Protein AF-A0A3Q2D8Y9-F1 (afdb_monomer_lite)

InterPro domains:
  IPR005331 Sulfotransferase [PF03567] (86-169)
  IPR007734 Heparan sulphate 2-O-sulfotransferase [PTHR12129] (72-187)
  IPR027417 P-loop containing nucleoside triphosphate hydrolase [G3DSA:3.40.50.300] (64-295)
  IPR027417 P-loop containing nucleoside triphosphate hydrolase [SSF52540] (85-172)

Organism: Cyprinodon variegatus (NCBI:txid28743)

Structure (mmCIF, N/CA/C/O backbone):
data_AF-A0A3Q2D8Y9-F1
#
_entry.id   AF-A0A3Q2D8Y9-F1
#
loop_
_atom_site.group_PDB
_atom_site.id
_atom_site.type_symbol
_atom_site.label_atom_id
_atom_site.label_alt_id
_atom_site.label_comp_id
_atom_site.label_asym_id
_atom_site.label_entity_id
_atom_site.label_seq_id
_atom_site.pdbx_PDB_ins_code
_atom_site.Cartn_x
_atom_site.Cartn_y
_atom_site.Cartn_z
_atom_site.occupancy
_atom_site.B_iso_or_equiv
_atom_site.auth_seq_id
_atom_site.auth_comp_id
_atom_site.auth_asym_id
_atom_site.auth_atom_id
_atom_site.pdbx_PDB_model_num
ATOM 1 N N . MET A 1 1 ? -24.788 1.543 56.698 1.00 41.94 1 MET A N 1
ATOM 2 C CA . MET A 1 1 ? -24.283 0.637 55.645 1.00 41.94 1 MET A CA 1
ATOM 3 C C . MET A 1 1 ? -22.855 0.242 56.001 1.00 41.94 1 MET A C 1
ATOM 5 O O . MET A 1 1 ? -21.942 1.024 55.778 1.00 41.94 1 MET A O 1
ATOM 9 N N . GLY A 1 2 ? -22.679 -0.895 56.678 1.00 38.97 2 GLY A N 1
ATOM 10 C CA . GLY A 1 2 ? -21.366 -1.381 57.110 1.00 38.97 2 GLY A CA 1
ATOM 11 C C . GLY A 1 2 ? -20.729 -2.245 56.026 1.00 38.97 2 GLY A C 1
ATOM 12 O O . GLY A 1 2 ? -21.280 -3.281 55.669 1.00 38.97 2 GLY A O 1
ATOM 13 N N . LEU A 1 3 ? -19.585 -1.813 55.497 1.00 46.16 3 LEU A N 1
ATOM 14 C CA . LEU A 1 3 ? -18.731 -2.632 54.639 1.00 46.16 3 LEU A CA 1
ATOM 15 C C . LEU A 1 3 ? -18.135 -3.775 55.473 1.00 46.16 3 LEU A C 1
ATOM 17 O O . LEU A 1 3 ? -17.306 -3.536 56.351 1.00 46.16 3 LEU A O 1
ATOM 21 N N . LEU A 1 4 ? -18.530 -5.016 55.179 1.00 42.31 4 LEU A N 1
ATOM 22 C CA . LEU A 1 4 ? -17.833 -6.213 55.648 1.00 42.31 4 LEU A CA 1
ATOM 23 C C . LEU A 1 4 ? -16.410 -6.224 55.067 1.00 42.31 4 LEU A C 1
ATOM 25 O O . LEU A 1 4 ? -16.185 -6.636 53.930 1.00 42.31 4 LEU A O 1
ATOM 29 N N . ARG A 1 5 ? -15.423 -5.786 55.855 1.00 51.88 5 ARG A N 1
ATOM 30 C CA . ARG A 1 5 ? -14.016 -6.127 55.618 1.00 51.88 5 ARG A CA 1
ATOM 31 C C . ARG A 1 5 ? -13.816 -7.587 56.016 1.00 51.88 5 ARG A C 1
ATOM 33 O O . ARG A 1 5 ? -13.551 -7.886 57.174 1.00 51.88 5 ARG A O 1
ATOM 40 N N . SER A 1 6 ? -13.939 -8.487 55.045 1.00 53.12 6 SER A N 1
ATOM 41 C CA . SER A 1 6 ? -13.405 -9.844 55.155 1.00 53.12 6 SER A CA 1
ATOM 42 C C . SER A 1 6 ? -11.881 -9.747 55.247 1.00 53.12 6 SER A C 1
ATOM 44 O O . SER A 1 6 ? -11.197 -9.582 54.234 1.00 53.12 6 SER A O 1
ATOM 46 N N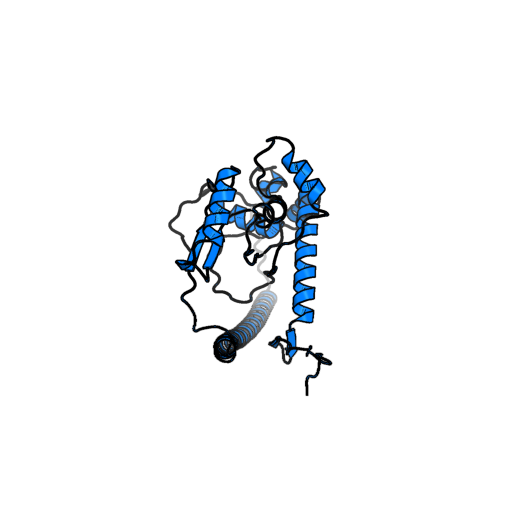 . THR A 1 7 ? -11.337 -9.800 56.460 1.00 62.62 7 THR A N 1
ATOM 47 C CA . THR A 1 7 ? -9.901 -9.961 56.680 1.00 62.62 7 THR A CA 1
ATOM 48 C C . THR A 1 7 ? -9.508 -11.352 56.192 1.00 62.62 7 THR A C 1
ATOM 50 O O . THR A 1 7 ? -9.927 -12.368 56.742 1.00 62.62 7 THR A O 1
ATOM 53 N N . MET A 1 8 ? -8.749 -11.409 55.094 1.00 66.06 8 MET A N 1
ATOM 54 C CA . MET A 1 8 ? -8.248 -12.683 54.585 1.00 66.06 8 MET A CA 1
ATOM 55 C C . MET A 1 8 ? -7.386 -13.364 55.662 1.00 66.06 8 MET A C 1
ATOM 57 O O . MET A 1 8 ? -6.543 -12.696 56.264 1.00 66.06 8 MET A O 1
ATOM 61 N N . PRO A 1 9 ? -7.562 -14.675 55.898 1.00 79.00 9 PRO A N 1
ATOM 62 C CA . PRO A 1 9 ? -6.743 -15.435 56.830 1.00 79.00 9 PRO A CA 1
ATOM 63 C C . PRO A 1 9 ? -5.239 -15.257 56.547 1.00 79.00 9 PRO A C 1
ATOM 65 O O . PRO A 1 9 ? -4.841 -15.307 55.378 1.00 79.00 9 PRO A O 1
ATOM 68 N N . PRO A 1 10 ? -4.380 -15.146 57.579 1.00 76.69 10 PRO A N 1
ATOM 69 C CA . PRO A 1 10 ? -2.943 -14.882 57.416 1.00 76.69 10 PRO A CA 1
ATOM 70 C C . PRO A 1 10 ? -2.233 -15.877 56.484 1.00 76.69 10 PRO A C 1
ATOM 72 O O . PRO A 1 10 ? -1.331 -15.518 55.731 1.00 76.69 10 PRO A O 1
ATOM 75 N N . LYS A 1 11 ? -2.685 -17.138 56.480 1.00 75.94 11 LYS A N 1
ATOM 76 C CA . LYS A 1 11 ? -2.152 -18.201 55.613 1.00 75.94 11 LYS A CA 1
ATOM 77 C C . LYS A 1 11 ? -2.426 -17.955 54.122 1.00 75.94 11 LYS A C 1
ATOM 79 O O . LYS A 1 11 ? -1.592 -18.297 53.291 1.00 75.94 11 LYS A O 1
ATOM 84 N N . ILE A 1 12 ? -3.564 -17.344 53.783 1.00 79.38 12 ILE A N 1
ATOM 85 C CA . ILE A 1 12 ? -3.952 -17.032 52.396 1.00 79.38 12 ILE A CA 1
ATOM 86 C C . ILE A 1 12 ? -3.196 -15.797 51.897 1.00 79.38 12 ILE A C 1
ATOM 88 O O . ILE A 1 12 ? -2.756 -15.767 50.751 1.00 79.38 12 ILE A O 1
ATOM 92 N N . GLN A 1 13 ? -2.968 -14.813 52.772 1.00 75.75 13 GLN A N 1
ATOM 93 C CA . GLN A 1 13 ? -2.135 -13.651 52.451 1.00 75.75 13 GLN A CA 1
ATOM 94 C C . GLN A 1 13 ? -0.689 -14.060 52.143 1.00 75.75 13 GLN A C 1
ATOM 96 O O . GLN A 1 13 ? -0.125 -13.601 51.153 1.00 75.75 13 GLN A O 1
ATOM 101 N N . LEU A 1 14 ? -0.113 -14.973 52.933 1.00 83.44 14 LEU A N 1
ATOM 102 C CA . LEU A 1 14 ? 1.241 -15.482 52.698 1.00 83.44 14 LEU A CA 1
ATOM 103 C C . LEU A 1 14 ? 1.352 -16.245 51.365 1.00 83.44 14 LEU A C 1
ATOM 105 O O . LEU A 1 14 ? 2.300 -16.036 50.611 1.00 83.44 14 LEU A O 1
ATOM 109 N N . LEU A 1 15 ? 0.356 -17.075 51.037 1.00 85.25 15 LEU A N 1
ATOM 110 C CA . LEU A 1 15 ? 0.272 -17.784 49.754 1.00 85.25 15 LEU A CA 1
ATOM 111 C C . LEU A 1 15 ? 0.175 -16.828 48.557 1.00 85.25 15 LEU A C 1
ATOM 113 O O . LEU A 1 15 ? 0.844 -17.046 47.550 1.00 85.25 15 LEU A O 1
ATOM 117 N N . ALA A 1 16 ? -0.612 -15.756 48.671 1.00 82.62 16 ALA A N 1
ATOM 118 C CA . ALA A 1 16 ? -0.744 -14.754 47.614 1.00 82.62 16 ALA A CA 1
ATOM 119 C C . ALA A 1 16 ? 0.570 -13.991 47.366 1.00 82.62 16 ALA A C 1
ATOM 121 O O . ALA A 1 16 ? 0.936 -13.761 46.214 1.00 82.62 16 ALA A O 1
ATOM 122 N N . VAL A 1 17 ? 1.309 -13.648 48.428 1.00 84.81 17 VAL A N 1
ATOM 123 C CA . VAL A 1 17 ? 2.619 -12.982 48.318 1.00 84.81 17 VAL A CA 1
ATOM 124 C C . VAL A 1 17 ? 3.657 -13.906 47.676 1.00 84.81 17 VAL A C 1
ATOM 126 O O . VAL A 1 17 ? 4.392 -13.473 46.790 1.00 84.81 17 VAL A O 1
ATOM 129 N N . LEU A 1 18 ? 3.683 -15.187 48.055 1.00 88.12 18 LEU A N 1
ATOM 130 C CA . LEU A 1 18 ? 4.578 -16.175 47.445 1.00 88.12 18 LEU A CA 1
ATOM 131 C C . LEU A 1 18 ? 4.251 -16.407 45.963 1.00 88.12 18 LEU A C 1
ATOM 133 O O . LEU A 1 18 ? 5.156 -16.411 45.131 1.00 88.12 18 LEU A O 1
ATOM 137 N N . ALA A 1 19 ? 2.968 -16.535 45.612 1.00 88.69 19 ALA A N 1
ATOM 138 C CA . ALA A 1 19 ? 2.536 -16.689 44.224 1.00 88.69 19 ALA A CA 1
ATOM 139 C C . ALA A 1 19 ? 2.897 -15.463 43.367 1.00 88.69 19 ALA A C 1
ATOM 141 O O . ALA A 1 19 ? 3.366 -15.614 42.239 1.00 88.69 19 ALA A O 1
ATOM 142 N N . PHE A 1 20 ? 2.738 -14.253 43.913 1.00 88.38 20 PHE A N 1
ATOM 143 C CA . PHE A 1 20 ? 3.143 -13.019 43.241 1.00 88.38 20 PHE A CA 1
ATOM 144 C C . PHE A 1 20 ? 4.666 -12.941 43.051 1.00 88.38 20 PHE A C 1
ATOM 146 O O . PHE A 1 20 ? 5.126 -12.582 41.969 1.00 88.38 20 PHE A O 1
ATOM 153 N N . GLY A 1 21 ? 5.451 -13.343 44.057 1.00 89.19 21 GLY A N 1
ATOM 154 C CA . GLY A 1 21 ? 6.913 -13.405 43.967 1.00 89.19 21 GLY A CA 1
ATOM 155 C C . GLY A 1 21 ? 7.409 -14.375 42.889 1.00 89.19 21 GLY A C 1
ATOM 156 O O . GLY A 1 21 ? 8.273 -14.017 42.091 1.00 89.19 21 GLY A O 1
ATOM 157 N N . VAL A 1 22 ? 6.813 -15.569 42.796 1.00 91.75 22 VAL A N 1
ATOM 158 C CA . VAL A 1 22 ? 7.132 -16.543 41.734 1.00 91.75 22 VAL A CA 1
ATOM 159 C C . VAL A 1 22 ? 6.734 -16.009 40.354 1.00 91.75 22 VAL A C 1
ATOM 161 O O . VAL A 1 22 ? 7.496 -16.153 39.400 1.00 91.75 22 VAL A O 1
ATOM 164 N N . ALA A 1 23 ? 5.576 -15.351 40.233 1.00 86.75 23 ALA A N 1
ATOM 165 C CA . ALA A 1 23 ? 5.145 -14.746 38.974 1.00 86.75 23 ALA A CA 1
ATOM 166 C C . ALA A 1 23 ? 6.094 -13.627 38.508 1.00 86.75 23 ALA A C 1
ATOM 168 O O . ALA A 1 23 ? 6.430 -13.578 37.326 1.00 86.75 23 ALA A O 1
ATOM 169 N N . MET A 1 24 ? 6.568 -12.772 39.422 1.00 85.44 24 MET A N 1
ATOM 170 C CA . MET A 1 24 ? 7.558 -11.732 39.110 1.00 85.44 24 MET A CA 1
ATOM 171 C C . MET A 1 24 ? 8.882 -12.335 38.629 1.00 85.44 24 MET A C 1
ATOM 173 O O . MET A 1 24 ? 9.373 -11.937 37.579 1.00 85.44 24 MET A O 1
ATOM 177 N N . LEU A 1 25 ? 9.391 -13.370 39.305 1.00 82.75 25 LEU A N 1
ATOM 178 C CA . LEU A 1 25 ? 10.602 -14.098 38.895 1.00 82.75 25 LEU A CA 1
ATOM 179 C C . LEU A 1 25 ? 10.480 -14.723 37.498 1.00 82.75 25 LEU A C 1
ATOM 181 O O . LEU A 1 25 ? 11.413 -14.679 36.694 1.00 82.75 25 LEU A O 1
ATOM 185 N N . LEU A 1 26 ? 9.317 -15.298 37.182 1.00 82.75 26 LEU A N 1
ATOM 186 C CA . LEU A 1 26 ? 9.056 -15.837 35.849 1.00 82.75 26 LEU A CA 1
ATOM 187 C C . LEU A 1 26 ? 8.999 -14.726 34.796 1.00 82.75 26 LEU A C 1
ATOM 189 O O . LEU A 1 26 ? 9.531 -14.909 33.704 1.00 82.75 26 LEU A O 1
ATOM 193 N N . ILE A 1 27 ? 8.398 -13.578 35.113 1.00 79.50 27 ILE A N 1
ATOM 194 C CA . ILE A 1 27 ? 8.332 -12.427 34.205 1.00 79.50 27 ILE A CA 1
ATOM 195 C C . ILE A 1 27 ? 9.729 -11.846 33.959 1.00 79.50 27 ILE A C 1
ATOM 197 O O . ILE A 1 27 ? 10.078 -11.605 32.806 1.00 79.50 27 ILE A O 1
ATOM 201 N N . GLU A 1 28 ? 10.550 -11.680 34.994 1.00 78.44 28 GLU A N 1
ATOM 202 C CA . GLU A 1 28 ? 11.930 -11.192 34.872 1.00 78.44 28 GLU A CA 1
ATOM 203 C C . GLU A 1 28 ? 12.785 -12.120 34.000 1.00 78.44 28 GLU A C 1
ATOM 205 O O . GLU A 1 28 ? 13.449 -11.658 33.072 1.00 78.44 28 GLU A O 1
ATOM 210 N N . ASN A 1 29 ? 12.684 -13.437 34.203 1.00 79.06 29 ASN A N 1
ATOM 211 C CA . ASN A 1 29 ? 13.368 -14.427 33.368 1.00 79.06 29 ASN A CA 1
ATOM 212 C C . ASN A 1 29 ? 12.895 -14.377 31.898 1.00 79.06 29 ASN A C 1
ATOM 214 O O . ASN A 1 29 ? 13.694 -14.510 30.968 1.00 79.06 29 ASN A O 1
ATOM 218 N N . GLN A 1 30 ? 11.598 -14.149 31.659 1.00 69.75 30 GLN A N 1
ATOM 219 C CA . GLN A 1 30 ? 11.070 -13.966 30.302 1.00 69.75 30 GLN A CA 1
ATOM 220 C C . GLN A 1 30 ? 11.574 -12.664 29.659 1.00 69.75 30 GLN A C 1
ATOM 222 O O . GLN A 1 30 ? 11.913 -12.673 28.476 1.00 69.75 30 GLN A O 1
ATOM 227 N N . ILE A 1 31 ? 11.671 -11.564 30.415 1.00 76.12 31 ILE A N 1
ATOM 228 C CA . ILE A 1 31 ? 12.218 -10.282 29.936 1.00 76.12 31 ILE A CA 1
ATOM 229 C C . ILE A 1 31 ? 13.692 -10.442 29.559 1.00 76.12 31 ILE A C 1
ATOM 231 O O . ILE A 1 31 ? 14.084 -10.052 28.460 1.00 76.12 31 ILE A O 1
ATOM 235 N N . GLN A 1 32 ? 14.483 -11.092 30.412 1.00 73.75 32 GLN A N 1
ATOM 236 C CA . GLN A 1 32 ? 15.910 -11.300 30.182 1.00 73.75 32 GLN A CA 1
ATOM 237 C C . GLN A 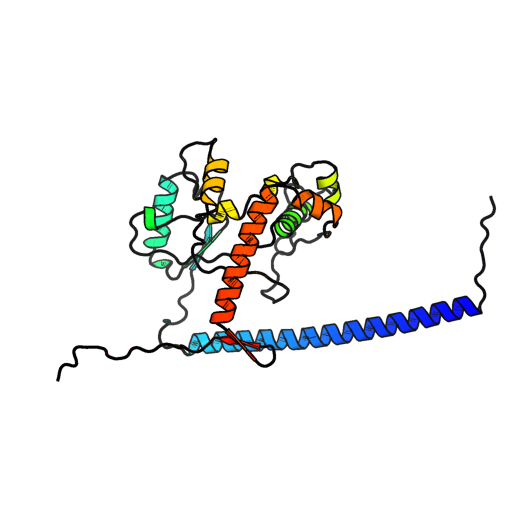1 32 ? 16.174 -12.124 28.911 1.00 73.75 32 GLN A C 1
ATOM 239 O O . GLN A 1 32 ? 16.970 -11.717 28.064 1.00 73.75 32 GLN A O 1
ATOM 244 N N . ARG A 1 33 ? 15.427 -13.219 28.695 1.00 74.69 33 ARG A N 1
ATOM 245 C CA . ARG A 1 33 ? 15.500 -13.996 27.439 1.00 74.69 33 ARG A CA 1
ATOM 246 C C . ARG A 1 33 ? 15.127 -13.171 26.207 1.00 74.69 33 ARG A C 1
ATOM 248 O O . ARG A 1 33 ? 15.672 -13.383 25.118 1.00 74.69 33 ARG A O 1
ATOM 255 N N . LEU A 1 34 ? 14.180 -12.250 26.358 1.00 60.97 34 LEU A N 1
ATOM 256 C CA . LEU A 1 34 ? 13.710 -11.398 25.272 1.00 60.97 34 LEU A CA 1
ATOM 257 C C . LEU A 1 34 ? 14.748 -10.321 24.917 1.00 60.97 34 LEU A C 1
ATOM 259 O O . LEU A 1 34 ? 14.942 -10.043 23.733 1.00 60.97 34 LEU A O 1
ATOM 263 N N . ASP A 1 35 ? 15.464 -9.778 25.901 1.00 65.88 35 ASP A N 1
ATOM 264 C CA . ASP A 1 35 ? 16.551 -8.819 25.681 1.00 65.88 35 ASP A CA 1
ATOM 265 C C . ASP A 1 35 ? 17.821 -9.478 25.118 1.00 65.88 35 ASP A C 1
ATOM 267 O O . ASP A 1 35 ? 18.428 -8.933 24.194 1.00 65.88 35 ASP A O 1
ATOM 271 N N . GLU A 1 36 ? 18.163 -10.698 25.540 1.00 74.94 36 GLU A N 1
ATOM 272 C CA . GLU A 1 36 ? 19.232 -11.489 24.904 1.00 74.94 36 GLU A CA 1
ATOM 273 C C . GLU A 1 36 ? 18.923 -11.796 23.432 1.00 74.94 36 GLU A C 1
ATOM 275 O O . GLU A 1 36 ? 19.788 -11.685 22.558 1.00 74.94 36 GLU A O 1
ATOM 280 N N . SER A 1 37 ? 17.666 -12.136 23.135 1.00 65.50 37 SER A N 1
ATOM 281 C CA . SER A 1 37 ? 17.213 -12.367 21.760 1.00 65.50 37 SER A CA 1
ATOM 282 C C . SER A 1 37 ? 17.287 -11.085 20.920 1.00 65.50 37 SER A C 1
ATOM 284 O O . SER A 1 37 ? 17.685 -11.130 19.756 1.00 65.50 37 SER A O 1
ATOM 286 N N . ARG A 1 38 ? 16.974 -9.920 21.507 1.00 58.88 38 ARG A N 1
ATOM 287 C CA . ARG A 1 38 ? 17.131 -8.608 20.851 1.00 58.88 38 ARG A CA 1
ATOM 288 C C . ARG A 1 38 ? 18.590 -8.258 20.581 1.00 58.88 38 ARG A C 1
ATOM 290 O O . ARG A 1 38 ? 18.879 -7.745 19.504 1.00 58.88 38 ARG A O 1
ATOM 297 N N . ALA A 1 39 ? 19.495 -8.539 21.516 1.00 61.88 39 ALA A N 1
ATOM 298 C CA . ALA A 1 39 ? 20.923 -8.284 21.341 1.00 61.88 39 ALA A CA 1
ATOM 299 C C . ALA A 1 39 ? 21.512 -9.130 20.198 1.00 61.88 39 ALA A C 1
ATOM 301 O O . ALA A 1 39 ? 22.226 -8.600 19.345 1.00 61.88 39 ALA A O 1
ATOM 302 N N . LYS A 1 40 ? 21.140 -10.418 20.121 1.00 69.50 40 LYS A N 1
ATOM 303 C CA . LYS A 1 40 ? 21.529 -11.309 19.013 1.00 69.50 40 LYS A CA 1
ATOM 304 C C . LYS A 1 40 ? 21.013 -10.802 17.665 1.00 69.50 40 LYS A C 1
ATOM 306 O O . LYS A 1 40 ? 21.786 -10.698 16.720 1.00 69.50 40 LYS A O 1
ATOM 311 N N . LEU A 1 41 ? 19.742 -10.400 17.593 1.00 52.59 41 LEU A N 1
ATOM 312 C CA . LEU A 1 41 ? 19.154 -9.822 16.378 1.00 52.59 41 LEU A CA 1
ATOM 313 C C . LEU A 1 41 ? 19.799 -8.485 15.975 1.00 52.59 41 LEU A C 1
ATOM 315 O O . LEU A 1 41 ? 19.965 -8.218 14.787 1.00 52.59 41 LEU A O 1
ATOM 319 N N . GLY A 1 42 ? 20.180 -7.650 16.945 1.00 52.94 42 GLY A N 1
ATOM 320 C CA . GLY A 1 42 ? 20.898 -6.399 16.692 1.00 52.94 42 GLY A CA 1
ATOM 321 C C . GLY A 1 42 ? 22.270 -6.632 16.061 1.00 52.94 42 GLY A C 1
ATOM 322 O O . GLY A 1 42 ? 22.640 -5.921 15.128 1.00 52.94 42 GLY A O 1
ATOM 323 N N . LYS A 1 43 ? 22.984 -7.668 16.516 1.00 62.47 43 LYS A N 1
ATOM 324 C CA . LYS A 1 43 ? 24.270 -8.075 15.944 1.00 62.47 43 LYS A CA 1
ATOM 325 C C . LYS A 1 43 ? 24.117 -8.599 14.513 1.00 62.47 43 LYS A C 1
ATOM 327 O O . LYS A 1 43 ? 24.770 -8.073 13.623 1.00 62.47 43 LYS A O 1
ATOM 332 N N . ILE A 1 44 ? 23.150 -9.490 14.272 1.00 56.69 44 ILE A N 1
ATOM 333 C CA . ILE A 1 44 ? 22.817 -9.994 12.923 1.00 56.69 44 ILE A CA 1
ATOM 334 C C . ILE A 1 44 ? 22.490 -8.838 11.965 1.00 56.69 44 ILE A C 1
ATOM 336 O O . ILE A 1 44 ? 22.944 -8.813 10.828 1.00 56.69 44 ILE A O 1
ATOM 340 N N . SER A 1 45 ? 21.742 -7.825 12.416 1.00 43.78 45 SER A N 1
ATOM 341 C CA . SER A 1 45 ? 21.432 -6.654 11.584 1.00 43.78 45 SER A CA 1
ATOM 342 C C . SER A 1 45 ? 22.658 -5.797 11.247 1.00 43.78 45 SER A C 1
ATOM 344 O O . SER A 1 45 ? 22.661 -5.156 10.194 1.00 43.78 45 SER A O 1
ATOM 346 N N . SER A 1 46 ? 23.648 -5.728 12.139 1.00 47.28 46 SER A N 1
ATOM 347 C CA . SER A 1 46 ? 24.912 -5.027 11.892 1.00 47.28 46 SER A CA 1
ATOM 348 C C . SER A 1 46 ? 25.754 -5.798 10.881 1.00 47.28 46 SER A C 1
ATOM 350 O O . SER A 1 46 ? 26.176 -5.224 9.880 1.00 47.28 46 SER A O 1
ATOM 352 N N . ASP A 1 47 ? 25.888 -7.107 11.083 1.00 56.12 47 ASP A N 1
ATOM 353 C CA . ASP A 1 47 ? 26.673 -7.995 10.223 1.00 56.12 47 ASP A CA 1
ATOM 354 C C . ASP A 1 47 ? 26.060 -8.075 8.812 1.00 56.12 47 ASP A C 1
ATOM 356 O O . ASP A 1 47 ? 26.766 -8.022 7.804 1.00 56.12 47 ASP A O 1
ATOM 360 N N . MET A 1 48 ? 24.726 -8.089 8.703 1.00 49.88 48 MET A N 1
ATOM 361 C CA . MET A 1 48 ? 24.023 -8.061 7.417 1.00 49.88 48 MET A CA 1
ATOM 362 C C . MET A 1 48 ? 24.191 -6.715 6.696 1.00 49.88 48 MET A C 1
ATOM 364 O O . MET A 1 48 ? 24.284 -6.681 5.470 1.00 49.88 48 MET A O 1
ATOM 368 N N . ARG A 1 49 ? 24.265 -5.595 7.430 1.00 52.22 49 ARG A N 1
ATOM 369 C CA . ARG A 1 49 ? 24.567 -4.277 6.849 1.00 52.22 49 ARG A CA 1
ATOM 370 C C . ARG A 1 49 ? 25.991 -4.230 6.302 1.00 52.22 49 ARG A C 1
ATOM 372 O O . ARG A 1 49 ? 26.184 -3.750 5.190 1.00 52.22 49 ARG A O 1
ATOM 379 N N . GLU A 1 50 ? 26.950 -4.751 7.055 1.00 51.78 50 GLU A N 1
ATOM 380 C CA . GLU A 1 50 ? 28.356 -4.819 6.652 1.00 51.78 50 GLU A CA 1
ATOM 381 C C . GLU A 1 50 ? 28.542 -5.749 5.442 1.00 51.78 50 GLU A C 1
ATOM 383 O O . GLU A 1 50 ? 29.226 -5.396 4.484 1.00 51.78 50 GLU A O 1
ATOM 388 N N . THR A 1 51 ? 27.812 -6.868 5.406 1.00 49.03 51 THR A N 1
ATOM 389 C CA . THR A 1 51 ? 27.776 -7.798 4.264 1.00 49.03 51 THR A CA 1
ATOM 390 C C . THR A 1 51 ? 27.142 -7.168 3.021 1.00 49.03 51 THR A C 1
ATOM 392 O O . THR A 1 51 ? 27.614 -7.381 1.908 1.00 49.03 51 THR A O 1
ATOM 395 N N . ILE A 1 52 ? 26.086 -6.359 3.169 1.00 48.47 52 ILE A N 1
ATOM 396 C CA . ILE A 1 52 ? 25.499 -5.615 2.043 1.00 48.47 52 ILE A CA 1
ATOM 397 C C . ILE A 1 52 ? 26.478 -4.545 1.543 1.00 48.47 52 ILE A C 1
ATOM 399 O O . ILE A 1 52 ? 26.657 -4.405 0.335 1.00 48.47 52 ILE A O 1
ATOM 403 N N . GLU A 1 53 ? 27.144 -3.814 2.441 1.00 49.97 53 GLU A N 1
ATOM 404 C CA . GLU A 1 53 ? 28.170 -2.830 2.071 1.00 49.97 53 GLU A CA 1
ATOM 405 C C . GLU A 1 53 ? 29.382 -3.501 1.377 1.00 49.97 53 GLU A C 1
ATOM 407 O O . GLU A 1 53 ? 29.917 -2.950 0.407 1.00 49.97 53 GLU A O 1
ATOM 412 N N . SER A 1 54 ? 29.754 -4.730 1.764 1.00 44.78 54 SER A N 1
ATOM 413 C CA . SER A 1 54 ? 30.814 -5.514 1.103 1.00 44.78 54 SER A CA 1
ATOM 414 C C . SER A 1 54 ? 30.372 -6.149 -0.230 1.00 44.78 54 SER A C 1
ATOM 416 O O . SER A 1 54 ? 31.161 -6.265 -1.170 1.00 44.78 54 SER A O 1
ATOM 418 N N . ALA A 1 55 ? 29.104 -6.547 -0.359 1.00 44.09 55 ALA A N 1
ATOM 419 C CA . ALA A 1 55 ? 28.547 -7.086 -1.601 1.00 44.09 55 ALA A CA 1
ATOM 420 C C . ALA A 1 55 ? 28.379 -5.990 -2.668 1.00 44.09 55 ALA A C 1
ATOM 422 O O . ALA A 1 55 ? 28.660 -6.211 -3.842 1.00 44.09 55 ALA A O 1
ATOM 423 N N . VAL A 1 56 ? 28.011 -4.772 -2.256 1.00 47.28 56 VAL A N 1
ATOM 424 C CA . VAL A 1 56 ? 27.929 -3.597 -3.144 1.00 47.28 56 VAL A CA 1
ATOM 425 C C . VAL A 1 56 ? 29.306 -3.170 -3.672 1.00 47.28 56 VAL A C 1
ATOM 427 O O . VAL A 1 56 ? 29.390 -2.556 -4.733 1.00 47.28 56 VAL A O 1
ATOM 430 N N . THR A 1 57 ? 30.392 -3.497 -2.969 1.00 43.78 57 THR A N 1
ATOM 431 C CA . THR A 1 57 ? 31.760 -3.124 -3.367 1.00 43.78 57 THR A CA 1
ATOM 432 C C . THR A 1 57 ? 32.487 -4.180 -4.205 1.00 43.78 57 THR A C 1
ATOM 434 O O . THR A 1 57 ? 33.527 -3.860 -4.778 1.00 43.78 57 THR A O 1
ATOM 437 N N . SER A 1 58 ? 31.956 -5.404 -4.330 1.00 41.47 58 SER A N 1
ATOM 438 C CA . SER A 1 58 ? 32.647 -6.531 -4.983 1.00 41.47 58 SER A CA 1
ATOM 439 C C . SER A 1 58 ? 32.136 -6.914 -6.382 1.00 41.47 58 SER A C 1
ATOM 441 O O . SER A 1 58 ? 32.804 -7.696 -7.058 1.00 41.47 58 SER A O 1
ATOM 443 N N . GLU A 1 59 ? 31.037 -6.335 -6.886 1.00 37.28 59 GLU A N 1
ATOM 444 C CA . GLU A 1 59 ? 30.638 -6.499 -8.295 1.00 37.28 59 GLU A CA 1
ATOM 445 C C . GLU A 1 59 ? 31.267 -5.427 -9.207 1.00 37.28 59 GLU A C 1
ATOM 447 O O . GLU A 1 59 ? 30.962 -4.236 -9.072 1.00 37.28 59 GLU A O 1
ATOM 452 N N . PRO A 1 60 ? 32.069 -5.803 -10.224 1.00 40.88 60 PRO A N 1
ATOM 453 C CA . PRO A 1 60 ? 32.607 -4.869 -11.200 1.00 40.88 60 PRO A CA 1
ATOM 454 C C . PRO A 1 60 ? 31.560 -4.584 -12.290 1.00 40.88 60 PRO A C 1
ATOM 456 O O . PRO A 1 60 ? 31.800 -4.819 -13.469 1.00 40.88 60 PRO A O 1
ATOM 459 N N . MET A 1 61 ? 30.370 -4.103 -11.918 1.00 36.94 61 MET A N 1
ATOM 460 C CA . MET A 1 61 ? 29.429 -3.494 -12.873 1.00 36.94 61 MET A CA 1
ATOM 461 C C . MET A 1 61 ? 28.425 -2.520 -12.235 1.00 36.94 61 MET A C 1
ATOM 463 O O . MET A 1 61 ? 27.357 -2.275 -12.788 1.00 36.94 61 MET A O 1
ATOM 467 N N . PHE A 1 62 ? 28.766 -1.897 -11.106 1.00 38.62 62 PHE A N 1
ATOM 468 C CA . PHE A 1 62 ? 28.101 -0.669 -10.673 1.00 38.62 62 PHE A CA 1
ATOM 469 C C . PHE A 1 62 ? 29.155 0.433 -10.561 1.00 38.62 62 PHE A C 1
ATOM 471 O O . PHE A 1 62 ? 30.026 0.355 -9.695 1.00 38.62 62 PHE A O 1
ATOM 478 N N . PRO A 1 63 ? 29.146 1.447 -11.449 1.00 35.41 63 PRO A N 1
ATOM 479 C CA . PRO A 1 63 ? 30.092 2.542 -11.331 1.00 35.41 63 PRO A CA 1
ATOM 480 C C . PRO A 1 63 ? 29.882 3.200 -9.966 1.00 35.41 63 PRO A C 1
ATOM 482 O O . PRO A 1 63 ? 28.753 3.564 -9.633 1.00 35.41 63 PRO A O 1
ATOM 485 N N . SER A 1 64 ? 30.976 3.278 -9.197 1.00 37.34 64 SER A N 1
ATOM 486 C CA . SER A 1 64 ? 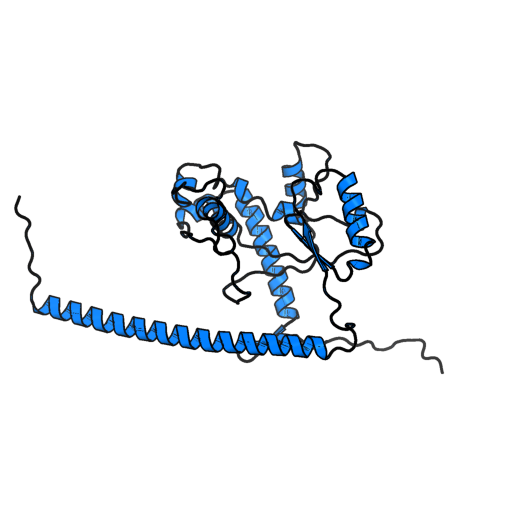31.199 4.088 -7.991 1.00 37.34 64 SER A CA 1
ATOM 487 C C . SER A 1 64 ? 29.969 4.885 -7.566 1.00 37.34 64 SER A C 1
ATOM 489 O O . SER A 1 64 ? 29.600 5.821 -8.278 1.00 37.34 64 SER A O 1
ATOM 491 N N . ALA A 1 65 ? 29.353 4.479 -6.443 1.00 44.09 65 ALA A N 1
ATOM 492 C CA . ALA A 1 65 ? 28.170 5.056 -5.798 1.00 44.09 65 ALA A CA 1
ATOM 493 C C . ALA A 1 65 ? 27.897 6.504 -6.231 1.00 44.09 65 ALA A C 1
ATOM 495 O O . ALA A 1 65 ? 28.279 7.480 -5.580 1.00 44.09 65 ALA A O 1
ATOM 496 N N . THR A 1 66 ? 27.240 6.644 -7.381 1.00 49.38 66 THR A N 1
ATOM 497 C CA . THR A 1 66 ? 26.937 7.945 -7.950 1.00 49.38 66 THR A CA 1
ATOM 498 C C . THR A 1 66 ? 25.839 8.485 -7.060 1.00 49.38 66 THR A C 1
ATOM 500 O O . THR A 1 66 ? 24.815 7.822 -6.909 1.00 49.38 66 THR A O 1
ATOM 503 N N . ARG A 1 67 ? 26.073 9.624 -6.397 1.00 57.44 67 ARG A N 1
ATOM 504 C CA . ARG A 1 67 ? 25.158 10.221 -5.414 1.00 57.44 67 ARG A CA 1
ATOM 505 C C . ARG A 1 67 ? 23.705 10.130 -5.909 1.00 57.44 67 ARG A C 1
ATOM 507 O O . ARG A 1 67 ? 23.297 10.906 -6.771 1.00 57.44 67 ARG A O 1
ATOM 514 N N . LEU A 1 68 ? 22.943 9.179 -5.362 1.00 59.78 68 LEU A N 1
ATOM 515 C CA . LEU A 1 68 ? 21.550 8.937 -5.730 1.00 59.78 68 LEU A CA 1
ATOM 516 C C . LEU A 1 68 ? 20.763 10.223 -5.487 1.00 59.78 68 LEU A C 1
ATOM 518 O O . LEU A 1 68 ? 20.716 10.728 -4.361 1.00 59.78 68 LEU A O 1
ATOM 522 N N . THR A 1 69 ? 20.143 10.779 -6.526 1.00 75.69 69 THR A N 1
ATOM 523 C CA . THR A 1 69 ? 19.337 11.985 -6.329 1.00 75.69 69 THR A CA 1
ATOM 524 C C . THR A 1 69 ? 17.937 11.593 -5.861 1.00 75.69 69 THR A C 1
ATOM 526 O O . THR A 1 69 ? 17.227 10.863 -6.548 1.00 75.69 69 THR A O 1
ATOM 529 N N . SER A 1 70 ? 17.537 12.049 -4.671 1.00 78.62 70 SER A N 1
ATOM 530 C CA . SER A 1 70 ? 16.198 11.795 -4.123 1.00 78.62 70 SER A CA 1
ATOM 531 C C . SER A 1 70 ? 15.270 12.980 -4.381 1.00 78.62 70 SER A C 1
ATOM 533 O O . SER A 1 70 ? 15.651 14.135 -4.160 1.00 78.62 70 SER A O 1
ATOM 535 N N . LYS A 1 71 ? 14.049 12.714 -4.859 1.00 78.50 71 LYS A N 1
ATOM 536 C CA . LYS A 1 71 ? 13.022 13.742 -5.068 1.00 78.50 71 LYS A CA 1
ATOM 537 C C . LYS A 1 71 ? 11.657 13.278 -4.561 1.00 78.50 71 LYS A C 1
ATOM 539 O O . LYS A 1 71 ? 11.097 12.308 -5.070 1.00 78.50 71 LYS A O 1
ATOM 544 N N . TYR A 1 72 ? 11.096 14.042 -3.622 1.00 75.31 72 TYR A N 1
ATOM 545 C CA . TYR A 1 72 ? 9.733 13.842 -3.135 1.00 75.31 72 TYR A CA 1
ATOM 546 C C . TYR A 1 72 ? 8.688 14.399 -4.114 1.00 75.31 72 TYR A C 1
ATOM 548 O O . TYR A 1 72 ? 8.842 15.502 -4.646 1.00 75.31 72 TYR A O 1
ATOM 556 N N . LEU A 1 73 ? 7.604 13.654 -4.320 1.00 72.62 73 LEU A N 1
ATOM 557 C CA . LEU A 1 73 ? 6.470 14.006 -5.170 1.00 72.62 73 LEU A CA 1
ATOM 558 C C . LEU A 1 73 ? 5.214 14.193 -4.304 1.00 72.62 73 LEU A C 1
ATOM 560 O O . LEU A 1 73 ? 4.792 13.275 -3.601 1.00 72.62 73 LEU A O 1
ATOM 564 N N . ASN A 1 74 ? 4.601 15.380 -4.350 1.00 59.56 74 ASN A N 1
ATOM 565 C CA . ASN A 1 74 ? 3.344 15.649 -3.645 1.00 59.56 74 ASN A CA 1
ATOM 566 C C . ASN A 1 74 ? 2.133 15.516 -4.589 1.00 59.56 74 ASN A C 1
ATOM 568 O O . ASN A 1 74 ? 2.160 16.010 -5.715 1.00 59.56 74 ASN A O 1
ATOM 572 N N . SER A 1 75 ? 1.078 14.859 -4.103 1.00 55.03 75 SER A N 1
ATOM 573 C CA . SER A 1 75 ? -0.102 14.429 -4.863 1.00 55.03 75 SER A CA 1
ATOM 574 C C . SER A 1 75 ? -0.988 15.578 -5.342 1.00 55.03 75 SER A C 1
ATOM 576 O O . SER A 1 75 ? -1.526 15.518 -6.441 1.00 55.03 75 SER A O 1
ATOM 578 N N . SER A 1 76 ? -1.115 16.653 -4.556 1.00 50.09 76 SER A N 1
ATOM 579 C CA . SER A 1 76 ? -2.227 17.610 -4.690 1.00 50.09 76 SER A CA 1
ATOM 580 C C . SER A 1 76 ? -2.297 18.388 -6.013 1.00 50.09 76 SER A C 1
ATOM 582 O O . SER A 1 76 ? -3.274 19.091 -6.234 1.00 50.09 76 SER A O 1
ATOM 584 N N . PHE A 1 77 ? -1.289 18.296 -6.884 1.00 43.22 77 PHE A N 1
ATOM 585 C CA . PHE A 1 77 ? -1.240 19.065 -8.134 1.00 43.22 77 PHE A CA 1
ATOM 586 C C . PHE A 1 77 ? -0.636 18.315 -9.335 1.00 43.22 77 PHE A C 1
ATOM 588 O O . PHE A 1 77 ? -0.826 18.717 -10.480 1.00 43.22 77 PHE A O 1
ATOM 595 N N . LEU A 1 78 ? 0.121 17.232 -9.123 1.00 51.41 78 LEU A N 1
ATOM 596 C CA . LEU A 1 78 ? 1.037 16.740 -10.160 1.00 51.41 78 LEU A CA 1
ATOM 597 C C . LEU A 1 78 ? 0.434 15.754 -11.167 1.00 51.41 78 LEU A C 1
ATOM 599 O O . LEU A 1 78 ? 1.068 15.528 -12.193 1.00 51.41 78 LEU A O 1
ATOM 603 N N . LEU A 1 79 ? -0.744 15.166 -10.925 1.00 58.75 79 LEU A N 1
ATOM 604 C CA . LEU A 1 79 ? -1.223 14.038 -11.741 1.00 58.75 79 LEU A CA 1
ATOM 605 C C . LEU A 1 79 ? -2.734 14.003 -12.003 1.00 58.75 79 LEU A C 1
ATOM 607 O O . LEU A 1 79 ? -3.254 12.965 -12.390 1.00 58.75 79 LEU A O 1
ATOM 611 N N . THR A 1 80 ? -3.445 15.114 -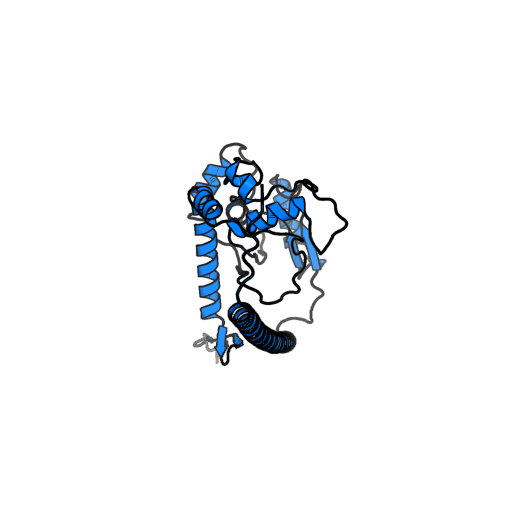11.842 1.00 59.47 80 THR A N 1
ATOM 612 C CA . THR A 1 80 ? -4.879 15.179 -12.173 1.00 59.47 80 THR A CA 1
ATOM 613 C C . THR A 1 80 ? -5.146 15.443 -13.653 1.00 59.47 80 THR A C 1
ATOM 615 O O . THR A 1 80 ? -6.219 15.110 -14.132 1.00 59.47 80 THR A O 1
ATOM 618 N N . HIS A 1 81 ? -4.187 16.012 -14.394 1.00 67.38 81 HIS A N 1
ATOM 619 C CA . HIS A 1 81 ? -4.361 16.384 -15.802 1.00 67.38 81 HIS A CA 1
ATOM 620 C C . HIS A 1 81 ? -3.335 15.689 -16.709 1.00 67.38 81 HIS A C 1
ATOM 622 O O . HIS A 1 81 ? -2.150 15.593 -16.368 1.00 67.38 81 HIS A O 1
ATOM 628 N N . LYS A 1 82 ? -3.763 15.269 -17.908 1.00 72.19 82 LYS A N 1
ATOM 629 C CA . LYS A 1 82 ? -2.922 14.572 -18.903 1.00 72.19 82 LYS A CA 1
ATOM 630 C C . LYS A 1 82 ? -1.636 15.335 -19.251 1.00 72.19 82 LYS A C 1
ATOM 632 O O . LYS A 1 82 ? -0.573 14.735 -19.396 1.00 72.19 82 LYS A O 1
ATOM 637 N N . SER A 1 83 ? -1.694 16.667 -19.332 1.00 76.94 83 SER A N 1
ATOM 638 C CA . SER A 1 83 ? -0.506 17.503 -19.589 1.00 76.94 83 SER A CA 1
ATOM 639 C C . SER A 1 83 ? 0.545 17.411 -18.473 1.00 76.94 83 SER A C 1
ATOM 641 O O . SER A 1 83 ? 1.748 17.399 -18.752 1.00 76.94 83 SER A O 1
ATOM 643 N N . SER A 1 84 ? 0.112 17.278 -17.216 1.00 78.88 84 SER A N 1
ATOM 644 C CA . SER A 1 84 ? 1.003 17.086 -16.070 1.00 78.88 84 SER A CA 1
ATOM 645 C C . SER A 1 84 ? 1.681 15.717 -16.113 1.00 78.88 84 SER A C 1
ATOM 647 O O . SER A 1 84 ? 2.873 15.628 -15.817 1.00 78.88 84 SER A O 1
ATOM 649 N N . HIS A 1 85 ? 0.977 14.671 -16.572 1.00 82.38 85 HIS A N 1
ATOM 650 C CA . HIS A 1 85 ? 1.566 13.340 -16.774 1.00 82.38 85 HIS A CA 1
ATOM 651 C C . HIS A 1 85 ? 2.667 13.373 -17.829 1.00 82.38 85 HIS A C 1
ATOM 653 O O . HIS A 1 85 ? 3.773 12.911 -17.564 1.00 82.38 85 HIS A O 1
ATOM 659 N N . VAL A 1 86 ? 2.406 13.985 -18.990 1.00 85.62 86 VAL A N 1
ATOM 660 C CA . VAL A 1 86 ? 3.404 14.118 -20.068 1.00 85.62 86 VAL A CA 1
ATOM 661 C C . VAL A 1 86 ? 4.650 14.848 -19.564 1.00 85.62 86 VAL A C 1
ATOM 663 O O . VAL A 1 86 ? 5.775 14.393 -19.783 1.00 85.62 86 VAL A O 1
ATOM 666 N N . ARG A 1 87 ? 4.471 15.960 -18.837 1.00 86.75 87 ARG A N 1
ATOM 667 C CA . ARG A 1 87 ? 5.590 16.716 -18.257 1.00 86.75 87 ARG A CA 1
ATOM 668 C C . ARG A 1 87 ? 6.359 15.891 -17.227 1.00 86.75 87 ARG A C 1
ATOM 670 O O . ARG A 1 87 ? 7.588 15.923 -17.223 1.00 86.75 87 ARG A O 1
ATOM 677 N N . PHE A 1 88 ? 5.661 15.162 -16.360 1.00 87.88 88 PHE A N 1
ATOM 678 C CA . PHE A 1 88 ? 6.283 14.308 -15.354 1.00 87.88 88 PHE A CA 1
ATOM 679 C C . PHE A 1 88 ? 7.099 13.180 -15.994 1.00 87.88 88 PHE A C 1
ATOM 681 O O . PHE A 1 88 ? 8.274 13.017 -15.666 1.00 87.88 88 PHE A O 1
ATOM 688 N N . VAL A 1 89 ? 6.518 12.471 -16.963 1.00 89.62 89 VAL A N 1
ATOM 689 C CA . VAL A 1 89 ? 7.185 11.399 -17.709 1.00 89.62 89 VAL A CA 1
ATOM 690 C C . VAL A 1 89 ? 8.419 11.927 -18.432 1.00 89.62 89 VAL A C 1
ATOM 692 O O . VAL A 1 89 ? 9.496 11.339 -18.315 1.00 89.62 89 VAL A O 1
ATOM 695 N N . ARG A 1 90 ? 8.315 13.078 -19.108 1.00 89.00 90 ARG A N 1
ATOM 696 C CA . ARG A 1 90 ? 9.470 13.734 -19.735 1.00 89.00 90 ARG A CA 1
ATOM 697 C C . ARG A 1 90 ? 10.551 14.046 -18.701 1.00 89.00 90 ARG A C 1
ATOM 699 O O . ARG A 1 90 ? 11.693 13.657 -18.897 1.00 89.00 90 ARG A O 1
ATOM 706 N N . ASN A 1 91 ? 10.197 14.656 -17.570 1.00 88.69 91 ASN A N 1
ATOM 707 C CA . ASN A 1 91 ? 11.161 14.996 -16.522 1.00 88.69 91 ASN A CA 1
ATOM 708 C C . ASN A 1 91 ? 11.886 13.763 -15.966 1.00 88.69 91 ASN A C 1
ATOM 710 O O . ASN A 1 91 ? 13.101 13.791 -15.819 1.00 88.69 91 ASN A O 1
ATOM 714 N N . VAL A 1 92 ? 11.174 12.678 -15.662 1.00 88.94 92 VAL A N 1
ATOM 715 C CA . VAL A 1 92 ? 11.796 11.454 -15.128 1.00 88.94 92 VAL A CA 1
ATOM 716 C C . VAL A 1 92 ? 12.695 10.783 -16.175 1.00 88.94 92 VAL A C 1
ATOM 718 O O . VAL A 1 92 ? 13.768 10.270 -15.856 1.00 88.94 92 VAL A O 1
ATOM 721 N N . THR A 1 93 ? 12.295 10.801 -17.448 1.00 89.69 93 THR A N 1
ATOM 722 C CA . THR A 1 93 ? 13.021 10.085 -18.507 1.00 89.69 93 THR A CA 1
ATOM 723 C C . THR A 1 93 ? 14.173 10.873 -19.118 1.00 89.69 93 THR A C 1
ATOM 725 O O . THR A 1 93 ? 15.182 10.256 -19.462 1.00 89.69 93 THR A O 1
ATOM 728 N N . SER A 1 94 ? 14.084 12.200 -19.227 1.00 88.88 94 SER A N 1
ATOM 729 C CA . SER A 1 94 ? 15.086 13.026 -19.913 1.00 88.88 94 SER A CA 1
ATOM 730 C C . SER A 1 94 ? 16.046 13.774 -18.987 1.00 88.88 94 SER A C 1
ATOM 732 O O . SER A 1 94 ? 17.042 14.296 -19.478 1.00 88.88 94 SER A O 1
ATOM 734 N N . TRP A 1 95 ? 15.788 13.843 -17.677 1.00 88.19 95 TRP A N 1
ATOM 735 C CA . TRP A 1 95 ? 16.643 14.584 -16.743 1.00 88.19 95 TRP A CA 1
ATOM 736 C C . TRP A 1 95 ? 17.901 13.782 -16.382 1.00 88.19 95 TRP A C 1
ATOM 738 O O . TRP A 1 95 ? 17.908 13.003 -15.430 1.00 88.19 95 TRP A O 1
ATOM 748 N N . ARG A 1 96 ? 18.964 13.949 -17.176 1.00 86.81 96 ARG A N 1
ATOM 749 C CA . ARG A 1 96 ? 20.209 13.168 -17.068 1.00 86.81 96 ARG A CA 1
ATOM 750 C C . ARG A 1 96 ? 20.954 13.430 -15.762 1.00 86.81 96 ARG A C 1
ATOM 752 O O . ARG A 1 96 ? 21.406 12.483 -15.136 1.00 86.81 96 ARG A O 1
ATOM 759 N N . GLU A 1 97 ? 20.981 14.676 -15.299 1.00 87.06 97 GLU A N 1
ATOM 760 C CA . GLU A 1 97 ? 21.688 15.097 -14.079 1.00 87.06 97 GLU A CA 1
ATOM 761 C C . GLU A 1 97 ? 21.057 14.537 -12.792 1.00 87.06 97 GLU A C 1
ATOM 763 O O . GLU A 1 97 ? 21.626 14.653 -11.709 1.00 87.06 97 GLU A O 1
ATOM 768 N N . ARG A 1 98 ? 19.858 13.945 -12.886 1.00 82.00 98 ARG A N 1
ATOM 769 C CA . ARG A 1 98 ? 19.175 13.274 -11.771 1.00 82.00 98 ARG A CA 1
ATOM 770 C C . ARG A 1 98 ? 19.284 11.756 -11.829 1.00 82.00 98 ARG A C 1
ATOM 772 O O . ARG A 1 98 ? 18.678 11.094 -10.994 1.00 82.00 98 ARG A O 1
ATOM 779 N N . LYS A 1 99 ? 20.015 11.189 -12.791 1.00 85.50 99 LYS A N 1
ATOM 780 C CA . LYS A 1 99 ? 20.180 9.739 -12.918 1.00 85.50 99 LYS A CA 1
ATOM 781 C C . LYS A 1 99 ? 21.537 9.295 -12.349 1.00 85.50 99 LYS A C 1
ATOM 783 O O . LYS A 1 99 ? 22.539 9.909 -12.701 1.00 85.50 99 LYS A O 1
ATOM 788 N N . PRO A 1 100 ? 21.579 8.233 -11.518 1.00 88.56 100 PRO A N 1
ATOM 789 C CA . PRO A 1 100 ? 20.441 7.462 -11.002 1.00 88.56 100 PRO A CA 1
ATOM 790 C C . PRO A 1 100 ? 19.596 8.269 -9.994 1.00 88.56 100 PRO A C 1
ATOM 792 O O . PRO A 1 100 ? 20.119 9.022 -9.170 1.00 88.56 100 PRO A O 1
ATOM 795 N N . GLY A 1 101 ? 18.270 8.131 -10.083 1.00 87.31 101 GLY A N 1
ATOM 796 C CA . GLY A 1 101 ? 17.318 8.945 -9.325 1.00 87.31 101 GLY A CA 1
ATOM 797 C C . GLY A 1 101 ? 16.264 8.103 -8.624 1.00 87.31 101 GLY A C 1
ATOM 798 O O . GLY A 1 101 ? 15.727 7.166 -9.212 1.00 87.31 101 GLY A O 1
ATOM 799 N N . PHE A 1 102 ? 15.948 8.468 -7.384 1.00 88.75 102 PHE A N 1
ATOM 800 C CA . PHE A 1 102 ? 14.904 7.848 -6.576 1.00 88.75 102 PHE A CA 1
ATOM 801 C C . PHE A 1 102 ? 13.767 8.841 -6.344 1.00 88.75 102 PHE A C 1
ATOM 803 O O . PHE A 1 102 ? 13.879 9.810 -5.587 1.00 88.75 102 PHE A O 1
ATOM 810 N N . TYR A 1 103 ? 12.662 8.608 -7.041 1.00 88.19 103 TYR A N 1
ATOM 811 C CA . TYR A 1 103 ? 11.464 9.430 -6.957 1.00 88.19 103 TYR A CA 1
ATOM 812 C C . TYR A 1 103 ? 10.462 8.739 -6.037 1.00 88.19 103 TYR A C 1
ATOM 814 O O . TYR A 1 103 ? 10.096 7.594 -6.282 1.00 88.19 103 TYR A O 1
ATOM 822 N N . HIS A 1 104 ? 10.009 9.425 -4.990 1.00 87.31 104 HIS A N 1
ATOM 823 C CA . HIS A 1 104 ? 9.098 8.850 -3.997 1.00 87.31 104 HIS A CA 1
ATOM 824 C C . HIS A 1 104 ? 7.988 9.833 -3.637 1.00 87.31 104 HIS A C 1
ATOM 826 O O . HIS A 1 104 ? 8.205 11.040 -3.623 1.00 87.31 104 HIS A O 1
ATOM 832 N N . GLY A 1 105 ? 6.785 9.354 -3.333 1.00 85.06 105 GLY A N 1
ATOM 833 C CA . GLY A 1 105 ? 5.678 10.246 -3.000 1.00 85.06 105 GLY A CA 1
ATOM 834 C C . GLY A 1 105 ? 4.313 9.579 -3.039 1.00 85.06 105 GLY A C 1
ATOM 835 O O . GLY A 1 105 ? 4.187 8.413 -3.399 1.00 85.06 105 GLY A O 1
ATOM 836 N N . HIS A 1 106 ? 3.281 10.340 -2.677 1.00 83.69 106 HIS A N 1
ATOM 837 C CA . HIS A 1 106 ? 1.890 9.877 -2.701 1.00 83.69 106 HIS A CA 1
ATOM 838 C C . HIS A 1 106 ? 1.298 10.023 -4.104 1.00 83.69 106 HIS A C 1
ATOM 840 O O . HIS A 1 106 ? 0.459 10.882 -4.370 1.00 83.69 106 HIS A O 1
ATOM 846 N N . VAL A 1 107 ? 1.799 9.204 -5.017 1.00 82.00 107 VAL A N 1
ATOM 847 C CA . VAL A 1 107 ? 1.476 9.231 -6.439 1.00 82.00 107 VAL A CA 1
ATOM 848 C C . VAL A 1 107 ? 0.976 7.849 -6.837 1.00 82.00 107 VAL A C 1
ATOM 850 O O . VAL A 1 107 ? 1.648 6.857 -6.563 1.00 82.00 107 VAL A O 1
ATOM 853 N N . ALA A 1 108 ? -0.198 7.792 -7.467 1.00 81.50 108 ALA A N 1
ATOM 854 C CA . ALA A 1 108 ? -0.708 6.557 -8.049 1.00 81.50 108 ALA A CA 1
ATOM 855 C C . ALA A 1 108 ? 0.168 6.107 -9.228 1.00 81.50 108 ALA A C 1
ATOM 857 O O . ALA A 1 108 ? 0.874 6.913 -9.845 1.00 81.50 108 ALA A O 1
ATOM 858 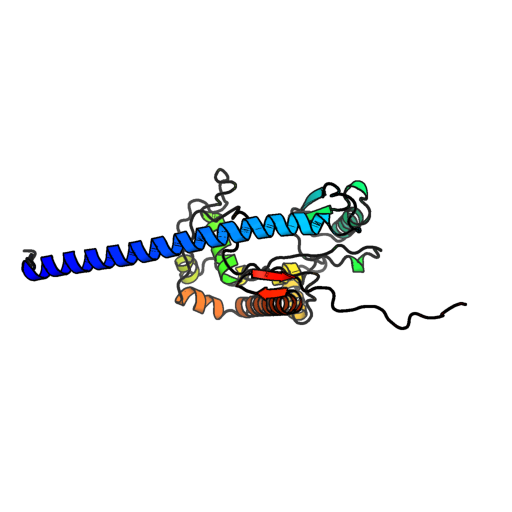N N . TYR A 1 109 ? 0.115 4.816 -9.542 1.00 83.00 109 TYR A N 1
ATOM 859 C CA . TYR A 1 109 ? 0.852 4.234 -10.651 1.00 83.00 109 TYR A CA 1
ATOM 860 C C . TYR A 1 109 ? 0.585 4.983 -11.962 1.00 83.00 109 TYR A C 1
ATOM 862 O O . TYR A 1 109 ? -0.552 5.320 -12.302 1.00 83.00 109 TYR A O 1
ATOM 870 N N . LEU A 1 110 ? 1.656 5.218 -12.717 1.00 82.38 110 LEU A N 1
ATOM 871 C CA . LEU A 1 110 ? 1.615 5.847 -14.026 1.00 82.38 110 LEU A CA 1
ATOM 872 C C . LEU A 1 110 ? 2.315 4.938 -15.029 1.00 82.38 110 LEU A C 1
ATOM 874 O O . LEU A 1 110 ? 3.501 4.654 -14.892 1.00 82.38 110 LEU A O 1
ATOM 878 N N . ASP A 1 111 ? 1.603 4.517 -16.066 1.00 82.56 111 ASP A N 1
ATOM 879 C CA . ASP A 1 111 ? 2.202 3.693 -17.111 1.00 82.56 111 ASP A CA 1
ATOM 880 C C . ASP A 1 111 ? 2.988 4.554 -18.109 1.00 82.56 111 ASP A C 1
ATOM 882 O O . ASP A 1 111 ? 2.425 5.168 -19.018 1.00 82.56 111 ASP A O 1
ATOM 886 N N . PHE A 1 112 ? 4.315 4.574 -17.954 1.00 86.81 112 PHE A N 1
ATOM 887 C CA . PHE A 1 112 ? 5.236 5.292 -18.843 1.00 86.81 112 PHE A CA 1
ATOM 888 C C . PHE A 1 112 ? 5.163 4.780 -20.292 1.00 86.81 112 PHE A C 1
ATOM 890 O O . PHE A 1 112 ? 5.441 5.538 -21.221 1.00 86.81 112 PHE A O 1
ATOM 897 N N . SER A 1 113 ? 4.733 3.532 -20.514 1.00 84.56 113 SER A N 1
ATOM 898 C CA . SER A 1 113 ? 4.616 2.932 -21.853 1.00 84.56 113 SER A CA 1
ATOM 899 C C . SER A 1 113 ? 3.621 3.685 -22.737 1.00 84.56 113 SER A C 1
ATOM 901 O O . SER A 1 113 ? 3.823 3.778 -23.945 1.00 84.56 113 SER A O 1
ATOM 903 N N . LYS A 1 114 ? 2.592 4.294 -22.135 1.00 85.75 114 LYS A N 1
ATOM 904 C CA . LYS A 1 114 ? 1.560 5.073 -22.840 1.00 85.75 114 LYS A CA 1
ATOM 905 C C . LYS A 1 114 ? 2.072 6.394 -23.421 1.00 85.75 114 LYS A C 1
ATOM 907 O O . LYS A 1 114 ? 1.348 7.054 -24.159 1.00 85.75 114 LYS A O 1
ATOM 912 N N . TYR A 1 115 ? 3.303 6.787 -23.095 1.00 87.75 115 TYR A N 1
ATOM 913 C CA . TYR A 1 115 ? 3.876 8.089 -23.444 1.00 87.75 115 TYR A CA 1
ATOM 914 C C . TYR A 1 115 ? 5.052 7.998 -24.428 1.00 87.75 115 TYR A C 1
ATOM 916 O O . TYR A 1 115 ? 5.759 8.985 -24.621 1.00 87.75 115 TYR A O 1
ATOM 924 N N . GLY A 1 116 ? 5.291 6.830 -25.038 1.00 86.25 116 GLY A N 1
ATOM 925 C CA . GLY A 1 116 ? 6.297 6.673 -26.098 1.00 86.25 116 GLY A CA 1
ATOM 926 C C . GLY A 1 116 ? 7.746 6.895 -25.648 1.00 86.25 116 GLY A C 1
ATOM 927 O O . GLY A 1 116 ? 8.604 7.245 -26.458 1.00 86.25 116 GLY A O 1
ATOM 928 N N . VAL A 1 117 ? 8.042 6.728 -24.356 1.00 88.75 117 VAL A N 1
ATOM 929 C CA . VAL A 1 117 ? 9.403 6.888 -23.827 1.00 88.75 117 VAL A CA 1
ATOM 930 C C . VAL A 1 117 ? 10.229 5.614 -23.979 1.00 88.75 117 VAL A C 1
ATOM 932 O O . VAL A 1 117 ? 9.739 4.508 -23.774 1.00 88.75 117 VAL A O 1
ATOM 935 N N . LYS A 1 118 ? 11.520 5.779 -24.295 1.00 82.75 118 LYS A N 1
ATOM 936 C CA . LYS A 1 118 ? 12.452 4.660 -24.523 1.00 82.75 118 LYS A CA 1
ATOM 937 C C . LYS A 1 118 ? 12.834 3.904 -23.244 1.00 82.75 118 LYS A C 1
ATOM 939 O O . LYS A 1 118 ? 13.093 2.711 -23.301 1.00 82.75 118 LYS A O 1
ATOM 944 N N . GLY A 1 119 ? 12.900 4.596 -22.105 1.00 81.75 119 GLY A N 1
ATOM 945 C CA . GLY A 1 119 ? 13.289 4.016 -20.818 1.00 81.75 119 GLY A CA 1
ATOM 946 C C . GLY A 1 119 ? 12.151 4.087 -19.809 1.00 81.75 119 GLY A C 1
ATOM 947 O O . GLY A 1 119 ? 11.643 5.178 -19.540 1.00 81.75 119 GLY A O 1
ATOM 948 N N . LYS A 1 120 ? 11.775 2.938 -19.241 1.00 85.06 120 LYS A N 1
ATOM 949 C CA . LYS A 1 120 ? 10.786 2.845 -18.159 1.00 85.06 120 LYS A CA 1
ATOM 950 C C . LYS A 1 120 ? 11.504 2.877 -16.803 1.00 85.06 120 LYS A C 1
ATOM 952 O O . LYS A 1 120 ? 12.560 2.256 -16.682 1.00 85.06 120 LYS A O 1
ATOM 957 N N . PRO A 1 121 ? 10.981 3.597 -15.798 1.00 87.88 121 PRO A N 1
ATOM 958 C CA . PRO A 1 121 ? 11.537 3.541 -14.453 1.00 87.88 121 PRO A CA 1
ATOM 959 C C . PRO A 1 121 ? 11.234 2.187 -13.799 1.00 87.88 121 PRO A C 1
ATOM 961 O O . PRO A 1 121 ? 10.248 1.528 -14.138 1.00 87.88 121 PRO A O 1
ATOM 964 N N . LEU A 1 122 ? 12.061 1.801 -12.827 1.00 87.06 122 LEU A N 1
ATOM 965 C CA . LEU A 1 122 ? 11.759 0.689 -11.932 1.00 87.06 122 LEU A CA 1
ATOM 966 C C . LEU A 1 122 ? 10.776 1.167 -10.858 1.00 87.06 122 LEU A C 1
ATOM 968 O O . LEU A 1 122 ? 11.052 2.136 -10.151 1.00 87.06 122 LEU A O 1
ATOM 972 N N . TYR A 1 123 ? 9.642 0.482 -10.738 1.00 84.62 123 TYR A N 1
ATOM 973 C CA . TYR A 1 123 ? 8.684 0.702 -9.658 1.00 84.62 123 TYR A CA 1
ATOM 974 C C . TYR A 1 123 ? 8.991 -0.230 -8.486 1.00 84.62 123 TYR A C 1
ATOM 976 O O . TYR A 1 123 ? 9.282 -1.410 -8.676 1.00 84.62 123 TYR A O 1
ATOM 984 N N . ILE A 1 124 ? 8.921 0.319 -7.275 1.00 84.75 124 ILE A N 1
ATOM 985 C CA . ILE A 1 124 ? 8.984 -0.426 -6.018 1.00 84.75 124 ILE A CA 1
ATOM 986 C C . ILE A 1 124 ? 7.929 0.172 -5.098 1.00 84.75 124 ILE A C 1
ATOM 988 O O . ILE A 1 124 ? 7.777 1.395 -5.044 1.00 84.75 124 ILE A O 1
ATOM 992 N N . ASN A 1 125 ? 7.194 -0.673 -4.383 1.00 85.00 125 ASN A N 1
ATOM 993 C CA . ASN A 1 125 ? 6.212 -0.211 -3.411 1.00 85.00 125 ASN A CA 1
ATOM 994 C C . ASN A 1 125 ? 6.079 -1.194 -2.242 1.00 85.00 125 ASN A C 1
ATOM 996 O O . ASN A 1 125 ? 6.497 -2.349 -2.336 1.00 85.00 125 ASN A O 1
ATOM 1000 N N . VAL A 1 126 ? 5.501 -0.712 -1.143 1.00 85.56 126 VAL A N 1
ATOM 1001 C CA . VAL A 1 126 ? 5.282 -1.468 0.090 1.00 85.56 126 VAL A CA 1
ATOM 1002 C C . VAL A 1 126 ? 3.813 -1.378 0.474 1.00 85.56 126 VAL A C 1
ATOM 1004 O O . VAL A 1 126 ? 3.282 -0.285 0.672 1.00 85.56 126 VAL A O 1
ATOM 1007 N N . VAL A 1 127 ? 3.167 -2.535 0.599 1.00 86.12 127 VAL A N 1
ATOM 1008 C CA . VAL A 1 127 ? 1.761 -2.658 1.015 1.00 86.12 127 VAL A CA 1
ATOM 1009 C C . VAL A 1 127 ? 1.656 -3.136 2.459 1.00 86.12 127 VAL A C 1
ATOM 1011 O O . VAL A 1 127 ? 2.585 -3.732 3.013 1.00 86.12 127 VAL A O 1
ATOM 1014 N N . ARG A 1 128 ? 0.511 -2.860 3.083 1.00 89.19 128 ARG A N 1
ATOM 1015 C CA . ARG A 1 128 ? 0.201 -3.226 4.469 1.00 89.19 128 ARG A CA 1
ATOM 1016 C C . ARG A 1 128 ? -1.210 -3.800 4.554 1.00 89.19 128 ARG A C 1
ATOM 1018 O O . ARG A 1 128 ? -2.055 -3.452 3.732 1.00 89.19 128 ARG A O 1
ATOM 1025 N N . ASP A 1 129 ? -1.464 -4.605 5.586 1.00 93.62 129 ASP A N 1
ATOM 1026 C CA . ASP A 1 129 ? -2.817 -5.016 5.962 1.00 93.62 129 ASP A CA 1
ATOM 1027 C C . ASP A 1 129 ? -3.788 -3.807 5.937 1.00 93.62 129 ASP A C 1
ATOM 1029 O O . ASP A 1 129 ? -3.483 -2.766 6.547 1.00 93.62 129 ASP A O 1
ATOM 1033 N N . PRO A 1 130 ? -4.929 -3.900 5.225 1.00 95.00 130 PRO A N 1
ATOM 1034 C CA . PRO A 1 130 ? -5.831 -2.769 5.027 1.00 95.00 130 PRO A CA 1
ATOM 1035 C C . PRO A 1 130 ? -6.387 -2.174 6.328 1.00 95.00 130 PRO A C 1
ATOM 1037 O O . PRO A 1 130 ? -6.468 -0.946 6.455 1.00 95.00 130 PRO A O 1
ATOM 1040 N N . ILE A 1 131 ? -6.743 -3.016 7.307 1.00 96.38 131 ILE A N 1
ATOM 1041 C CA . ILE A 1 131 ? -7.321 -2.567 8.581 1.00 96.38 131 ILE A CA 1
ATOM 1042 C C . ILE A 1 131 ? -6.236 -1.916 9.431 1.00 96.38 131 ILE A C 1
ATOM 1044 O O . ILE A 1 131 ? -6.420 -0.797 9.909 1.00 96.38 131 ILE A O 1
ATOM 1048 N N . GLU A 1 132 ? -5.075 -2.550 9.585 1.00 94.12 132 GLU A N 1
ATOM 1049 C CA . GLU A 1 132 ? -3.963 -1.971 10.328 1.00 94.12 132 GLU A CA 1
ATOM 1050 C C . GLU A 1 132 ? -3.506 -0.635 9.739 1.00 94.12 132 GLU A C 1
ATOM 1052 O O . GLU A 1 132 ? -3.169 0.292 10.485 1.00 94.12 132 GLU A O 1
ATOM 1057 N N . ARG A 1 133 ? -3.481 -0.523 8.404 1.00 94.88 133 ARG A N 1
ATOM 1058 C CA . ARG A 1 133 ? -3.174 0.723 7.695 1.00 94.88 133 ARG A CA 1
ATOM 1059 C C . ARG A 1 133 ? -4.176 1.812 8.072 1.00 94.88 133 ARG A C 1
ATOM 1061 O O . ARG A 1 133 ? -3.756 2.919 8.422 1.00 94.88 133 ARG A O 1
ATOM 1068 N N . LEU A 1 134 ? -5.474 1.507 8.027 1.00 96.12 134 LEU A N 1
ATOM 1069 C CA . LEU A 1 134 ? -6.535 2.449 8.383 1.00 96.12 134 LEU A CA 1
ATOM 1070 C C . LEU A 1 134 ? -6.462 2.858 9.859 1.00 96.12 134 LEU A C 1
ATOM 1072 O O . LEU A 1 134 ? -6.478 4.050 10.157 1.00 96.12 134 LEU A O 1
ATOM 1076 N N . VAL A 1 135 ? -6.298 1.902 10.774 1.00 96.19 135 VAL A N 1
ATOM 1077 C CA . VAL A 1 135 ? -6.146 2.160 12.215 1.00 96.19 135 VAL A CA 1
ATOM 1078 C C . VAL A 1 135 ? -4.932 3.053 12.478 1.00 96.19 135 VAL A C 1
ATOM 1080 O O . VAL A 1 135 ? -5.024 4.040 13.209 1.00 96.19 135 VAL A O 1
ATOM 1083 N N . SER A 1 136 ? -3.792 2.756 11.847 1.00 93.81 136 SER A N 1
ATOM 1084 C CA . SER A 1 136 ? -2.583 3.576 11.971 1.00 93.81 136 SER A CA 1
ATOM 1085 C C . SER A 1 136 ? -2.823 5.009 11.486 1.00 93.81 136 SER A C 1
ATOM 1087 O O . SER A 1 136 ? -2.386 5.955 12.139 1.00 93.81 136 SER A O 1
ATOM 1089 N N . TYR A 1 137 ? -3.540 5.185 10.373 1.00 94.94 137 TYR A N 1
ATOM 1090 C CA . TYR A 1 137 ? -3.879 6.503 9.834 1.00 94.94 137 TYR A CA 1
ATOM 1091 C C . TYR A 1 137 ? -4.879 7.267 10.719 1.00 94.94 137 TYR A C 1
ATOM 1093 O O . TYR A 1 137 ? -4.699 8.462 10.964 1.00 94.94 137 TYR A O 1
ATOM 1101 N N . TYR A 1 138 ? -5.893 6.581 11.252 1.00 96.56 138 TYR A N 1
ATOM 1102 C CA . TYR A 1 138 ? -6.901 7.151 12.148 1.00 96.56 138 TYR A CA 1
ATOM 1103 C C . TYR A 1 138 ? -6.264 7.798 13.381 1.00 96.56 138 TYR A C 1
ATOM 1105 O O . TYR A 1 138 ? -6.584 8.939 13.729 1.00 96.56 138 TYR A O 1
ATOM 1113 N N . TYR A 1 139 ? -5.336 7.083 14.018 1.00 96.12 139 TYR A N 1
ATOM 1114 C CA . TYR A 1 139 ? -4.640 7.571 15.202 1.00 96.12 139 TYR A CA 1
ATOM 1115 C C . TYR A 1 139 ? -3.548 8.589 14.874 1.00 96.12 139 TYR A C 1
ATOM 1117 O O . TYR A 1 139 ? -3.383 9.561 15.609 1.00 96.12 139 TYR A O 1
ATOM 1125 N N . PHE A 1 140 ? -2.875 8.460 13.729 1.00 94.56 140 PHE A N 1
ATOM 1126 C CA . PHE A 1 140 ? -1.940 9.474 13.237 1.00 94.56 140 PHE A CA 1
ATOM 1127 C C . PHE A 1 140 ? -2.592 10.858 13.098 1.00 94.56 140 PHE A C 1
ATOM 1129 O O . PHE A 1 140 ? -1.988 11.863 13.467 1.00 94.56 140 PHE A O 1
ATOM 1136 N N . LEU A 1 141 ? -3.838 10.939 12.620 1.00 94.38 141 LEU A N 1
ATOM 1137 C CA . LEU A 1 141 ? -4.548 12.219 12.506 1.00 94.38 141 LEU A CA 1
ATOM 1138 C C . LEU A 1 141 ? -4.897 12.866 13.858 1.00 94.38 141 LEU A C 1
ATOM 1140 O O . LEU A 1 141 ? -5.146 14.075 13.884 1.00 94.38 141 LEU A O 1
ATOM 1144 N N . ARG A 1 142 ? -4.923 12.084 14.945 1.00 94.94 142 ARG A N 1
ATOM 1145 C CA . ARG A 1 142 ? -5.298 12.509 16.306 1.00 94.94 142 ARG A CA 1
ATOM 1146 C C . ARG A 1 142 ? -4.083 12.808 17.178 1.00 94.94 142 ARG A C 1
ATOM 1148 O O . ARG A 1 142 ? -4.059 13.826 17.863 1.00 94.94 142 ARG A O 1
ATOM 1155 N N . PHE A 1 143 ? -3.059 11.963 17.096 1.00 93.38 143 PHE A N 1
ATOM 1156 C CA . PHE A 1 143 ? -1.909 11.983 18.004 1.00 93.38 143 PHE A CA 1
ATOM 1157 C C . PHE A 1 143 ? -0.579 12.313 17.318 1.00 93.38 143 PHE A C 1
ATOM 1159 O O . PHE A 1 143 ? 0.415 12.571 17.991 1.00 93.38 143 PHE A O 1
ATOM 1166 N N . GLY A 1 144 ? -0.551 12.360 15.984 1.00 91.88 144 GLY A N 1
ATOM 1167 C CA . GLY A 1 144 ? 0.660 12.661 15.228 1.00 91.88 144 GLY A CA 1
ATOM 1168 C C . GLY A 1 144 ? 1.654 11.509 15.191 1.00 91.88 144 GLY A C 1
ATOM 1169 O O . GLY A 1 144 ? 1.279 10.334 15.208 1.00 91.88 144 GLY A O 1
ATOM 1170 N N . ASP A 1 145 ? 2.923 11.875 15.045 1.00 90.38 145 ASP A N 1
ATOM 1171 C CA . ASP A 1 145 ? 4.039 10.948 14.928 1.00 90.38 145 ASP A CA 1
ATOM 1172 C C . ASP A 1 145 ? 5.260 11.439 15.715 1.00 90.38 145 ASP A C 1
ATOM 1174 O O . ASP A 1 145 ? 5.368 12.627 16.026 1.00 90.38 145 ASP A O 1
ATOM 1178 N N . ASP A 1 146 ? 6.179 10.518 16.000 1.00 87.38 146 ASP A N 1
ATOM 1179 C CA . ASP A 1 146 ? 7.435 10.774 16.716 1.00 87.38 146 ASP A CA 1
ATOM 1180 C C . ASP A 1 146 ? 8.526 11.453 15.866 1.00 87.38 146 ASP A C 1
ATOM 1182 O O . ASP A 1 146 ? 9.526 11.926 16.399 1.00 87.38 146 ASP A O 1
ATOM 1186 N N . TYR A 1 147 ? 8.339 11.542 14.548 1.00 86.69 147 TYR A N 1
ATOM 1187 C CA . TYR A 1 147 ? 9.321 12.108 13.623 1.00 86.69 147 TYR A CA 1
ATOM 1188 C C . TYR A 1 147 ? 9.198 13.634 13.519 1.00 86.69 147 TYR A C 1
ATOM 1190 O O . TYR A 1 147 ? 10.191 14.346 13.378 1.00 86.69 147 TYR A O 1
ATOM 1198 N N . ARG A 1 148 ? 7.970 14.160 13.573 1.00 85.81 148 ARG A N 1
ATOM 1199 C CA . ARG A 1 148 ? 7.637 15.593 13.543 1.00 85.81 148 ARG A CA 1
ATOM 1200 C C . ARG A 1 148 ? 6.559 15.897 14.592 1.00 85.81 148 ARG A C 1
ATOM 1202 O O . ARG A 1 148 ? 5.424 16.227 14.218 1.00 85.81 148 ARG A O 1
ATOM 1209 N N . PRO A 1 149 ? 6.903 15.825 15.892 1.00 86.00 149 PRO A N 1
ATOM 1210 C CA . PRO A 1 149 ? 5.936 15.933 16.986 1.00 86.00 149 PRO A CA 1
ATOM 1211 C C . PRO A 1 149 ? 5.314 17.331 17.114 1.00 86.00 149 PRO A C 1
ATOM 1213 O O . PRO A 1 149 ? 4.163 17.459 17.514 1.00 86.00 149 PRO A O 1
ATOM 1216 N N . GLY A 1 150 ? 6.029 18.388 16.706 1.00 86.12 150 GLY A N 1
ATOM 1217 C CA . GLY A 1 150 ? 5.530 19.769 16.771 1.00 86.12 150 GLY A CA 1
ATOM 1218 C C . GLY A 1 150 ? 4.420 20.107 15.765 1.00 86.12 150 GLY A C 1
ATOM 1219 O O . GLY A 1 150 ? 3.844 21.191 15.825 1.00 86.12 150 GLY A O 1
ATOM 1220 N N . LEU A 1 151 ? 4.105 19.209 14.825 1.00 88.75 151 LEU A N 1
ATOM 1221 C CA . LEU A 1 151 ? 3.051 19.452 13.845 1.00 88.75 151 LEU A CA 1
ATOM 1222 C C . LEU A 1 151 ? 1.677 19.065 14.379 1.00 88.75 151 LEU A C 1
ATOM 1224 O O . LEU A 1 151 ? 1.362 17.880 14.531 1.00 88.75 151 LEU A O 1
ATOM 1228 N N . ARG A 1 152 ? 0.818 20.076 14.530 1.00 89.06 152 ARG A N 1
ATOM 1229 C CA . ARG A 1 152 ? -0.598 19.866 14.824 1.00 89.06 152 ARG A CA 1
ATOM 1230 C C . ARG A 1 152 ? -1.292 19.173 13.659 1.00 89.06 152 ARG A C 1
ATOM 1232 O O . ARG A 1 152 ? -1.224 19.613 12.511 1.00 89.06 152 ARG A O 1
ATOM 1239 N N . ARG A 1 153 ? -1.959 18.061 13.958 1.00 90.94 153 ARG A N 1
ATOM 1240 C CA . ARG A 1 153 ? -2.686 17.258 12.970 1.00 90.94 153 ARG A CA 1
ATOM 1241 C C . ARG A 1 153 ? -4.132 17.719 12.864 1.00 90.94 153 ARG A C 1
ATOM 1243 O O . ARG A 1 153 ? -4.688 18.288 13.798 1.00 90.94 153 ARG A O 1
ATOM 1250 N N . ARG A 1 154 ? -4.758 17.430 11.720 1.00 91.62 154 ARG A N 1
ATOM 1251 C CA . ARG A 1 154 ? -6.106 17.910 11.367 1.00 91.62 154 ARG A CA 1
ATOM 1252 C C . ARG A 1 154 ? -7.183 17.559 12.401 1.00 91.62 154 ARG A C 1
ATOM 1254 O O . ARG A 1 154 ? -8.146 18.300 12.533 1.00 91.62 154 ARG A O 1
ATOM 1261 N N . LYS A 1 155 ? -7.052 16.418 13.082 1.00 92.81 155 LYS A N 1
ATOM 1262 C CA . LYS A 1 155 ? -8.022 15.915 14.068 1.00 92.81 155 LYS A CA 1
ATOM 1263 C C . LYS A 1 155 ? -7.420 15.860 15.477 1.00 92.81 155 LYS A C 1
ATOM 1265 O O . LYS A 1 155 ? -7.878 15.089 16.314 1.00 92.81 155 LYS A O 1
ATOM 1270 N N . GLN A 1 156 ? -6.373 16.644 15.742 1.00 90.50 156 GLN A N 1
ATOM 1271 C CA . GLN A 1 156 ? -5.733 16.651 17.051 1.00 90.50 156 GLN A CA 1
ATOM 1272 C C . GLN A 1 156 ? -6.701 17.143 18.132 1.00 90.50 156 GLN A C 1
ATOM 1274 O O . GLN A 1 156 ? -7.355 18.169 17.960 1.00 90.50 156 GLN A O 1
ATOM 1279 N N . GLY A 1 157 ? -6.763 16.411 19.246 1.00 89.50 157 GLY A N 1
ATOM 1280 C CA . GLY A 1 157 ? -7.688 16.668 20.355 1.00 89.50 157 GLY A CA 1
ATOM 1281 C C . GLY A 1 157 ? -8.931 15.775 20.353 1.00 89.50 157 GLY A C 1
ATOM 1282 O O . GLY A 1 157 ? -9.574 15.650 21.392 1.00 89.50 157 GLY A O 1
ATOM 1283 N N . ASP A 1 158 ? -9.233 15.095 19.243 1.00 92.88 158 ASP A N 1
ATOM 1284 C CA . ASP A 1 158 ? -10.245 14.039 19.226 1.00 92.88 158 ASP A CA 1
ATOM 1285 C C . ASP A 1 158 ? -9.697 12.782 19.924 1.00 92.88 158 ASP A C 1
ATOM 1287 O O . ASP A 1 158 ? -8.744 12.155 19.456 1.00 92.88 158 ASP A O 1
ATOM 1291 N N . LYS A 1 159 ? -10.299 12.435 21.066 1.00 91.50 159 LYS A N 1
ATOM 1292 C CA . LYS A 1 159 ? -9.906 11.298 21.912 1.00 91.50 159 LYS A CA 1
ATOM 1293 C C . LYS A 1 159 ? -10.686 10.015 21.607 1.00 91.50 159 LYS A C 1
ATOM 1295 O O . LYS A 1 159 ? -10.412 8.992 22.235 1.00 91.50 159 LYS A O 1
ATOM 1300 N N . LYS A 1 160 ? -11.638 10.060 20.670 1.00 94.50 160 LYS A N 1
ATOM 1301 C CA . LYS A 1 160 ? -12.505 8.931 20.328 1.00 94.50 160 LYS A CA 1
ATOM 1302 C C . LYS A 1 160 ? -11.684 7.748 19.830 1.00 94.50 160 LYS A C 1
ATOM 1304 O O . LYS A 1 160 ? -10.860 7.891 18.916 1.00 94.50 160 LYS A O 1
ATOM 1309 N N . SER A 1 161 ? -11.908 6.570 20.407 1.00 97.00 161 SER A N 1
ATOM 1310 C CA . SER A 1 161 ? -11.214 5.354 19.973 1.00 97.00 161 SER A CA 1
ATOM 1311 C C . SER A 1 161 ? -11.678 4.901 18.582 1.00 97.00 161 SER A C 1
ATOM 1313 O O . SER A 1 161 ? -12.725 5.322 18.085 1.00 97.00 161 SER A O 1
ATOM 1315 N N . PHE A 1 162 ? -10.878 4.064 17.916 1.00 97.88 162 PHE A N 1
ATOM 1316 C CA . PHE A 1 162 ? -11.251 3.518 16.614 1.00 97.88 162 PHE A CA 1
ATOM 1317 C C . PHE A 1 162 ? -12.507 2.642 16.728 1.00 97.88 162 PHE A C 1
ATOM 1319 O O . PHE A 1 162 ? -13.418 2.778 15.918 1.00 97.88 162 PHE A O 1
ATOM 1326 N N . ASP A 1 163 ? -12.601 1.825 17.779 1.00 97.81 163 ASP A N 1
ATOM 1327 C CA . ASP A 1 163 ? -13.784 1.013 18.079 1.00 97.81 163 ASP A CA 1
ATOM 1328 C C . ASP A 1 163 ? -15.037 1.869 18.300 1.00 97.81 163 ASP A C 1
ATOM 1330 O O . ASP A 1 163 ? -16.064 1.632 17.670 1.00 97.81 163 ASP A O 1
ATOM 1334 N N . GLU A 1 164 ? -14.949 2.934 19.105 1.00 97.75 164 GLU A N 1
ATOM 1335 C CA . GLU A 1 164 ? -16.061 3.881 19.281 1.00 97.75 164 GLU A CA 1
ATOM 1336 C C . GLU A 1 164 ? -16.474 4.524 17.955 1.00 97.75 164 GLU A C 1
ATOM 1338 O O . GLU A 1 164 ? -17.664 4.727 17.698 1.00 97.75 164 GLU A O 1
ATOM 1343 N N . CYS A 1 165 ? -15.505 4.867 17.102 1.00 97.94 165 CYS A N 1
ATOM 1344 C CA . CYS A 1 165 ? -15.783 5.392 15.772 1.00 97.94 165 CYS A CA 1
ATOM 1345 C C . CYS A 1 165 ? -16.591 4.384 14.946 1.00 97.94 165 CYS A C 1
ATOM 1347 O O . CYS A 1 165 ? -17.629 4.755 14.401 1.00 97.94 165 CYS A O 1
ATOM 1349 N N . VAL A 1 166 ? -16.169 3.120 14.895 1.00 97.81 166 VAL A N 1
ATOM 1350 C CA . VAL A 1 166 ? -16.833 2.083 14.091 1.00 97.81 166 VAL A CA 1
ATOM 1351 C C . VAL A 1 166 ? -18.221 1.739 14.641 1.00 97.81 166 VAL A C 1
ATOM 1353 O O . VAL A 1 166 ? -19.166 1.547 13.869 1.00 97.81 166 VAL A O 1
ATOM 1356 N N . SER A 1 167 ? -18.385 1.698 15.963 1.00 96.88 167 SER A N 1
ATOM 1357 C CA . SER A 1 167 ? -19.681 1.442 16.607 1.00 96.88 167 SER A CA 1
ATOM 1358 C C . SER A 1 167 ? -20.694 2.554 16.343 1.00 96.88 167 SER A C 1
ATOM 1360 O O . SER A 1 167 ? -21.865 2.271 16.122 1.00 96.88 167 SER A O 1
ATOM 1362 N N . SER A 1 168 ? -20.238 3.805 16.277 1.00 96.75 168 SER A N 1
ATOM 1363 C CA . SER A 1 168 ? -21.089 4.975 16.007 1.00 96.75 168 SER A CA 1
ATOM 1364 C C . SER A 1 168 ? -21.199 5.364 14.527 1.00 96.75 168 SER A C 1
ATOM 1366 O O . SER A 1 168 ? -21.786 6.398 14.222 1.00 96.75 168 SER A O 1
ATOM 1368 N N . GLY A 1 169 ? -20.626 4.580 13.605 1.00 96.06 169 GLY A N 1
ATOM 1369 C CA . GLY A 1 169 ? -20.695 4.861 12.165 1.00 96.06 169 GLY A CA 1
ATOM 1370 C C . GLY A 1 169 ? -19.929 6.120 11.734 1.00 96.06 169 GLY A C 1
ATOM 1371 O O . GLY A 1 169 ? -20.370 6.845 10.847 1.00 96.06 169 GLY A O 1
ATOM 1372 N N . GLY A 1 170 ? -18.797 6.422 12.374 1.00 96.44 170 GLY A N 1
ATOM 1373 C CA . GLY A 1 170 ? -18.002 7.610 12.066 1.00 96.44 170 GLY A CA 1
ATOM 1374 C C . GLY A 1 170 ? -17.340 7.572 10.680 1.00 96.44 170 GLY A C 1
ATOM 1375 O O . GLY A 1 170 ? -16.833 6.548 10.232 1.00 96.44 170 GLY A O 1
ATOM 1376 N N . SER A 1 171 ? -17.247 8.729 10.021 1.00 96.00 171 SER A N 1
ATOM 1377 C CA . SER A 1 171 ? -16.714 8.842 8.651 1.00 96.00 171 SER A CA 1
ATOM 1378 C C . SER A 1 171 ? -15.219 8.520 8.509 1.00 96.00 171 SER A C 1
ATOM 1380 O O . SER A 1 171 ? -14.758 8.168 7.425 1.00 96.00 171 SER A O 1
ATOM 1382 N N . ASP A 1 172 ? -14.431 8.694 9.576 1.00 95.12 172 ASP A N 1
ATOM 1383 C CA . ASP A 1 172 ? -12.974 8.477 9.559 1.00 95.12 172 ASP A CA 1
ATOM 1384 C C . ASP A 1 172 ? -12.589 6.985 9.623 1.00 95.12 172 ASP A C 1
ATOM 1386 O O . ASP A 1 172 ? -11.445 6.637 9.336 1.00 95.12 172 ASP A O 1
ATOM 1390 N N . CYS A 1 173 ? -13.528 6.118 10.004 1.00 96.38 173 CYS A N 1
ATOM 1391 C CA . CYS A 1 173 ? -13.350 4.673 10.176 1.00 96.38 173 CYS A CA 1
ATOM 1392 C C . CYS A 1 173 ? -14.344 3.856 9.331 1.00 96.38 173 CYS A C 1
ATOM 1394 O O . CYS A 1 173 ? -14.454 2.643 9.506 1.00 96.38 173 CYS A O 1
ATOM 1396 N N . ALA A 1 174 ? -15.074 4.522 8.433 1.00 96.12 174 ALA A N 1
ATOM 1397 C CA . ALA A 1 174 ? -16.034 3.886 7.549 1.00 96.12 174 ALA A CA 1
ATOM 1398 C C . ALA A 1 174 ? -15.322 2.971 6.524 1.00 96.12 174 ALA A C 1
ATOM 1400 O O . ALA A 1 174 ? -14.166 3.249 6.169 1.00 96.12 174 ALA A O 1
ATOM 1401 N N . PRO A 1 175 ? -15.966 1.888 6.043 1.00 95.19 175 PRO A N 1
ATOM 1402 C CA . PRO A 1 175 ? -15.350 0.927 5.125 1.00 95.19 175 PRO A CA 1
ATOM 1403 C C . PRO A 1 175 ? -14.740 1.552 3.866 1.00 95.19 175 PRO A C 1
ATOM 1405 O O . PRO A 1 175 ? -13.720 1.077 3.375 1.00 95.19 175 PRO A O 1
ATOM 1408 N N . GLU A 1 176 ? -15.282 2.670 3.384 1.00 92.25 176 GLU A N 1
ATOM 1409 C CA . GLU A 1 176 ? -14.786 3.401 2.213 1.00 92.25 176 GLU A CA 1
ATOM 1410 C C . GLU A 1 176 ? -13.359 3.932 2.420 1.00 92.25 176 GLU A C 1
ATOM 1412 O O . GLU A 1 176 ? -12.641 4.184 1.457 1.00 92.25 176 GLU A O 1
ATOM 1417 N N . LYS A 1 177 ? -12.903 4.079 3.672 1.00 94.00 177 LYS A N 1
ATOM 1418 C CA . LYS A 1 177 ? -11.525 4.487 4.001 1.00 94.00 177 LYS A CA 1
ATOM 1419 C C . LYS A 1 177 ? -10.501 3.356 3.863 1.00 94.00 177 LYS A C 1
ATOM 1421 O O . LYS A 1 177 ? -9.290 3.617 3.904 1.00 94.00 177 LYS A O 1
ATOM 1426 N N . LEU A 1 178 ? -10.955 2.113 3.689 1.00 93.69 178 LEU A N 1
ATOM 1427 C CA . LEU A 1 178 ? -10.083 0.985 3.363 1.00 93.69 178 LEU A CA 1
ATOM 1428 C C . LEU A 1 178 ? -9.598 1.056 1.910 1.00 93.69 178 LEU A C 1
ATOM 1430 O O . LEU A 1 178 ? -8.441 0.708 1.676 1.00 93.69 178 LEU A O 1
ATOM 1434 N N . TRP A 1 179 ? -10.416 1.592 0.994 1.00 89.75 179 TRP A N 1
ATOM 1435 C CA . TRP A 1 179 ? -10.101 1.749 -0.430 1.00 89.75 179 TRP A CA 1
ATOM 1436 C C . TRP A 1 179 ? -8.984 2.776 -0.646 1.00 89.75 179 TRP A C 1
ATOM 1438 O O . TRP A 1 179 ? -9.206 3.989 -0.638 1.00 89.75 179 TRP A O 1
ATOM 1448 N N . LEU A 1 180 ? -7.752 2.296 -0.787 1.00 88.00 180 LEU A N 1
ATOM 1449 C CA . LEU A 1 180 ? -6.581 3.143 -0.995 1.00 88.00 180 LEU A CA 1
ATOM 1450 C C . LEU A 1 180 ? -5.484 2.429 -1.775 1.00 88.00 180 LEU A C 1
ATOM 1452 O O . LEU A 1 180 ? -4.929 3.026 -2.691 1.00 88.00 180 LEU A O 1
ATOM 1456 N N . GLN A 1 181 ? -5.129 1.195 -1.411 1.00 88.44 181 GLN A N 1
ATOM 1457 C CA . GLN A 1 181 ? -3.975 0.544 -2.029 1.00 88.44 181 GLN A CA 1
ATOM 1458 C C . GLN A 1 181 ? -4.305 0.157 -3.464 1.00 88.44 181 GLN A C 1
ATOM 1460 O O . GLN A 1 181 ? -3.520 0.472 -4.352 1.00 88.44 181 GLN A O 1
ATOM 1465 N N . ILE A 1 182 ? -5.492 -0.398 -3.716 1.00 85.38 182 ILE A N 1
ATOM 1466 C CA . ILE A 1 182 ? -5.913 -0.771 -5.072 1.00 85.38 182 ILE A CA 1
ATOM 1467 C C . ILE A 1 182 ? -5.819 0.428 -6.037 1.00 85.38 182 ILE A C 1
ATOM 1469 O O . ILE A 1 182 ? -5.082 0.323 -7.021 1.00 85.38 182 ILE A O 1
ATOM 1473 N N . PRO A 1 183 ? -6.426 1.603 -5.761 1.00 83.56 183 PRO A N 1
ATOM 1474 C CA . PRO A 1 183 ? -6.266 2.783 -6.615 1.00 83.56 183 PRO A CA 1
ATOM 1475 C C . PRO A 1 183 ? -4.814 3.189 -6.884 1.00 83.56 183 PRO A C 1
ATOM 1477 O O . PRO A 1 183 ? -4.484 3.569 -8.004 1.00 83.56 183 PRO A O 1
ATOM 1480 N N . PHE A 1 184 ? -3.929 3.078 -5.888 1.00 83.56 184 PHE A N 1
ATOM 1481 C CA . PHE A 1 184 ? -2.520 3.449 -6.039 1.00 83.56 184 PHE A CA 1
ATOM 1482 C C . PHE A 1 184 ? -1.747 2.543 -7.007 1.00 83.56 184 PHE A C 1
ATOM 1484 O O . PHE A 1 184 ? -0.762 3.004 -7.581 1.00 83.56 184 PHE A O 1
ATOM 1491 N N . PHE A 1 185 ? -2.170 1.293 -7.210 1.00 82.00 185 PHE A N 1
ATOM 1492 C CA . PHE A 1 185 ? -1.526 0.356 -8.140 1.00 82.00 185 PHE A CA 1
ATOM 1493 C C . PHE A 1 185 ? -2.266 0.239 -9.475 1.00 82.00 185 PHE A C 1
ATOM 1495 O O . PHE A 1 185 ? -1.638 0.098 -10.520 1.00 82.00 185 PHE A O 1
ATOM 1502 N N . CYS A 1 186 ? -3.592 0.306 -9.445 1.00 73.12 186 CYS A N 1
ATOM 1503 C CA . CYS A 1 186 ? -4.447 -0.009 -10.583 1.00 73.12 186 CYS A CA 1
ATOM 1504 C C . CYS A 1 186 ? -4.844 1.209 -11.415 1.00 73.12 186 CYS A C 1
ATOM 1506 O O . CYS A 1 186 ? -5.114 1.083 -12.611 1.00 73.12 186 CYS A O 1
ATOM 1508 N N . CYS A 1 187 ? -4.927 2.381 -10.787 1.00 63.31 187 CYS A N 1
ATOM 1509 C CA . CYS A 1 187 ? -5.650 3.509 -11.349 1.00 63.31 187 CYS A CA 1
ATOM 1510 C C . CYS A 1 187 ? -4.731 4.717 -11.481 1.00 63.31 187 CYS A C 1
ATOM 1512 O O . CYS A 1 187 ? -4.546 5.520 -10.570 1.00 63.31 187 CYS A O 1
ATOM 1514 N N . SER A 1 188 ? -4.150 4.856 -12.675 1.00 55.69 188 SER A N 1
ATOM 1515 C CA . SER A 1 188 ? -3.677 6.160 -13.127 1.00 55.69 188 SER A CA 1
ATOM 1516 C C . SER A 1 188 ? -4.902 7.069 -13.217 1.00 55.69 188 SER A C 1
ATOM 1518 O O . SER A 1 188 ? -5.836 6.708 -13.925 1.00 55.69 188 SER A O 1
ATOM 1520 N N . PHE A 1 189 ? -4.900 8.214 -12.525 1.00 48.62 189 PHE A N 1
ATOM 1521 C CA . PHE A 1 189 ? -5.902 9.275 -12.697 1.00 48.62 189 PHE A CA 1
ATOM 1522 C C . PHE A 1 189 ? -6.011 9.617 -14.193 1.00 48.62 189 PHE A C 1
ATOM 1524 O O . PHE A 1 189 ? -5.189 10.367 -14.722 1.00 48.62 189 PHE A O 1
ATOM 1531 N N . SER A 1 190 ? -6.959 9.017 -14.911 1.00 41.47 190 SER A N 1
ATOM 1532 C CA . SER A 1 190 ? -7.312 9.427 -16.264 1.00 41.47 190 SER A CA 1
ATOM 1533 C C . SER A 1 190 ? -8.430 10.435 -16.117 1.00 41.47 190 SER A C 1
ATOM 1535 O O . SER A 1 190 ? -9.511 10.080 -15.679 1.00 41.47 190 SER A O 1
ATOM 1537 N N . SER A 1 191 ? -8.153 11.684 -16.470 1.00 38.38 191 SER A N 1
ATOM 1538 C CA . SER A 1 191 ? -9.034 12.848 -16.340 1.00 38.38 191 SER A CA 1
ATOM 1539 C C . SER A 1 191 ? -10.340 12.800 -17.150 1.00 38.38 191 SER A C 1
ATOM 1541 O O . SER A 1 191 ? -10.941 13.848 -17.361 1.00 38.38 191 SER A O 1
ATOM 1543 N N . ASP A 1 192 ? -10.786 11.632 -17.603 1.00 35.28 192 ASP A N 1
ATOM 1544 C CA . ASP A 1 192 ? -12.021 11.492 -18.361 1.00 35.28 192 ASP A CA 1
ATOM 1545 C C . ASP A 1 192 ? -13.074 10.820 -17.466 1.00 35.28 192 ASP A C 1
ATOM 1547 O O . ASP A 1 192 ? -13.048 9.613 -17.246 1.00 35.28 192 ASP A O 1
ATOM 1551 N N . SER A 1 193 ? -14.011 11.647 -16.984 1.00 33.56 193 SER A N 1
ATOM 1552 C CA . SER A 1 193 ? -15.275 11.346 -16.282 1.00 33.56 193 SER A CA 1
ATOM 1553 C C . SER A 1 193 ? -15.245 11.073 -14.762 1.00 33.56 193 SER A C 1
ATOM 1555 O O . SER A 1 193 ? -15.152 9.954 -14.265 1.00 33.56 193 SER A O 1
ATOM 1557 N N . HIS A 1 194 ? -15.482 12.153 -14.009 1.00 39.59 194 HIS A N 1
ATOM 1558 C CA . HIS A 1 194 ? -15.852 12.166 -12.593 1.00 39.59 194 HIS A CA 1
ATOM 1559 C C . HIS A 1 194 ? -17.250 11.567 -12.346 1.00 39.59 194 HIS A C 1
ATOM 1561 O O . HIS A 1 194 ? -18.168 12.305 -12.010 1.00 39.59 194 HIS A O 1
ATOM 1567 N N . GLN A 1 195 ? -17.436 10.254 -12.509 1.00 33.94 195 GLN A N 1
ATOM 1568 C CA . GLN A 1 195 ? -18.531 9.522 -11.840 1.00 33.94 195 GLN A CA 1
ATOM 1569 C C . GLN A 1 195 ? -18.424 7.991 -11.938 1.00 33.94 195 GLN A C 1
ATOM 1571 O O . GLN A 1 195 ? -18.977 7.317 -11.074 1.00 33.94 195 GLN A O 1
ATOM 1576 N N . ASP A 1 196 ? -17.639 7.444 -12.874 1.00 38.28 196 ASP A N 1
ATOM 1577 C CA . ASP A 1 196 ? -17.540 5.987 -13.108 1.00 38.28 196 ASP A CA 1
ATOM 1578 C C . ASP A 1 196 ? -16.211 5.336 -12.656 1.00 38.28 196 ASP A C 1
ATOM 1580 O O . ASP A 1 196 ? -16.000 4.132 -12.823 1.00 38.28 196 ASP A O 1
ATOM 1584 N N . GLU A 1 197 ? -15.299 6.090 -12.033 1.00 44.59 197 GLU A N 1
ATOM 1585 C CA . GLU A 1 197 ? -13.938 5.611 -11.725 1.00 44.59 197 GLU A CA 1
ATOM 1586 C C . GLU A 1 197 ? -13.882 4.484 -10.680 1.00 44.59 197 GLU A C 1
ATOM 1588 O O . GLU A 1 197 ? -12.989 3.637 -10.739 1.00 44.59 197 GLU A O 1
ATOM 1593 N N . GLY A 1 198 ? -14.840 4.431 -9.747 1.00 45.88 198 GLY A N 1
ATOM 1594 C CA . GLY A 1 198 ? -14.950 3.320 -8.795 1.00 45.88 198 GLY A CA 1
ATOM 1595 C C . GLY A 1 198 ? -15.187 1.991 -9.514 1.00 45.88 198 GLY A C 1
ATOM 1596 O O . GLY A 1 198 ? -14.452 1.034 -9.290 1.00 45.88 198 GLY A O 1
ATOM 1597 N N . LEU A 1 199 ? -16.129 1.984 -10.463 1.00 46.00 199 LEU A N 1
ATOM 1598 C CA . LEU A 1 199 ? -16.530 0.814 -11.246 1.00 46.00 199 LEU A CA 1
ATOM 1599 C C . LEU A 1 199 ? -15.456 0.376 -12.250 1.00 46.00 199 LEU A C 1
ATOM 1601 O O . LEU A 1 199 ? -15.278 -0.820 -12.470 1.00 46.00 199 LEU A O 1
ATOM 1605 N N . GLU A 1 200 ? -14.718 1.308 -12.859 1.00 46.41 200 GLU A N 1
ATOM 1606 C CA . GLU A 1 200 ? -13.624 0.986 -13.788 1.00 46.41 200 GLU A CA 1
ATOM 1607 C C . GLU A 1 200 ? -12.412 0.390 -13.047 1.00 46.41 200 GLU A C 1
ATOM 1609 O O . GLU A 1 200 ? -11.818 -0.587 -13.508 1.00 46.41 200 GLU A O 1
ATOM 1614 N N . CYS A 1 201 ? -12.061 0.941 -11.879 1.00 52.78 201 CYS A N 1
ATOM 1615 C CA . CYS A 1 201 ? -10.988 0.430 -11.020 1.00 52.78 201 CYS A CA 1
ATOM 1616 C C . CYS A 1 201 ? -11.361 -0.947 -10.432 1.00 52.78 201 CYS A C 1
ATOM 1618 O O . CYS A 1 201 ? -10.540 -1.864 -10.410 1.00 52.78 201 CYS A O 1
ATOM 1620 N N . GLU A 1 202 ? -12.627 -1.124 -10.044 1.00 49.16 202 GLU A N 1
ATOM 1621 C CA . GLU A 1 202 ? -13.204 -2.386 -9.568 1.00 49.16 202 GLU A CA 1
ATOM 1622 C C . GLU A 1 202 ? -13.248 -3.455 -10.678 1.00 49.16 202 GLU A C 1
ATOM 1624 O O . GLU A 1 202 ? -12.785 -4.578 -10.473 1.00 49.16 202 GLU A O 1
ATOM 1629 N N . ARG A 1 203 ? -13.662 -3.102 -11.907 1.00 51.19 203 ARG A N 1
ATOM 1630 C CA . ARG A 1 203 ? -13.600 -3.997 -13.084 1.00 51.19 203 ARG A CA 1
ATOM 1631 C C . ARG A 1 203 ? -12.167 -4.354 -13.484 1.00 51.19 203 ARG A C 1
ATOM 1633 O O . ARG A 1 203 ? -11.914 -5.483 -13.909 1.00 51.19 203 ARG A O 1
ATOM 1640 N N . LYS A 1 204 ? -11.222 -3.417 -13.350 1.00 50.06 204 LYS A N 1
ATOM 1641 C CA . LYS A 1 204 ? -9.794 -3.629 -13.643 1.00 50.06 204 LYS A CA 1
ATOM 1642 C C . LYS A 1 204 ? -9.038 -4.346 -12.533 1.00 50.06 204 LYS A C 1
ATOM 1644 O O . LYS A 1 204 ? -7.942 -4.812 -12.823 1.00 50.06 204 LYS A O 1
ATOM 1649 N N . SER A 1 205 ? -9.604 -4.507 -11.332 1.00 50.91 205 SER A N 1
ATOM 1650 C CA . SER A 1 205 ? -8.949 -5.176 -10.196 1.00 50.91 205 SER A CA 1
ATOM 1651 C C . SER A 1 205 ? -8.395 -6.560 -10.570 1.00 50.91 205 SER A C 1
ATOM 1653 O O . SER A 1 205 ? -7.226 -6.853 -10.330 1.00 50.91 205 SER A O 1
ATOM 1655 N N . LYS A 1 206 ? -9.161 -7.354 -11.335 1.00 45.28 206 LYS A N 1
ATOM 1656 C CA . LYS A 1 206 ? -8.729 -8.675 -11.841 1.00 45.28 206 LYS A CA 1
ATOM 1657 C C . LYS A 1 206 ? -7.615 -8.636 -12.899 1.00 45.28 206 LYS A C 1
ATOM 1659 O O . LYS A 1 206 ? -7.094 -9.677 -13.283 1.00 45.28 206 LYS A O 1
ATOM 1664 N N . ARG A 1 207 ? -7.282 -7.455 -13.422 1.00 52.31 207 ARG A N 1
ATOM 1665 C CA . ARG A 1 207 ? -6.264 -7.213 -14.460 1.00 52.31 207 ARG A CA 1
ATOM 1666 C C . ARG A 1 207 ? -5.239 -6.165 -14.015 1.00 52.31 207 ARG A C 1
ATOM 1668 O O . ARG A 1 207 ? -4.512 -5.624 -14.848 1.00 52.31 207 ARG A O 1
ATOM 1675 N N . CYS A 1 208 ? -5.178 -5.855 -12.721 1.00 56.75 208 CYS A N 1
ATOM 1676 C CA . CYS A 1 208 ? -4.155 -4.970 -12.197 1.00 56.75 208 CYS A CA 1
ATOM 1677 C C . CYS A 1 208 ? -2.811 -5.673 -12.257 1.00 56.75 208 CYS A C 1
ATOM 1679 O O . CYS A 1 208 ? -2.499 -6.549 -11.455 1.00 56.75 208 CYS A O 1
ATOM 1681 N N . GLN A 1 209 ? -2.000 -5.281 -13.228 1.00 54.12 209 GLN A N 1
ATOM 1682 C CA . GLN A 1 209 ? -0.614 -5.692 -13.267 1.00 54.12 209 GLN A CA 1
ATOM 1683 C C . GLN A 1 209 ? 0.100 -4.959 -12.133 1.00 54.12 209 GLN A C 1
ATOM 1685 O O . GLN A 1 209 ? 0.209 -3.739 -12.204 1.00 54.12 209 GLN A O 1
ATOM 1690 N N . ILE A 1 210 ? 0.540 -5.670 -11.085 1.00 60.81 210 ILE A N 1
ATOM 1691 C CA . ILE A 1 210 ? 1.407 -5.085 -10.052 1.00 60.81 210 ILE A CA 1
ATOM 1692 C C . ILE A 1 210 ? 2.714 -4.711 -10.755 1.00 60.81 210 ILE A C 1
ATOM 1694 O O . ILE A 1 210 ? 3.483 -5.598 -11.132 1.00 60.81 210 ILE A O 1
ATOM 1698 N N . PRO A 1 211 ? 2.969 -3.419 -11.005 1.00 56.03 211 PRO A N 1
ATOM 1699 C CA . PRO A 1 211 ? 4.142 -3.020 -11.745 1.00 56.03 211 PRO A CA 1
ATOM 1700 C C . PRO A 1 211 ? 5.316 -2.932 -10.772 1.00 56.03 211 PRO A C 1
ATOM 1702 O O . PRO A 1 211 ? 5.325 -2.095 -9.869 1.00 56.03 211 PRO A O 1
ATOM 1705 N N . GLY A 1 212 ? 6.329 -3.767 -10.993 1.00 57.44 212 GLY A N 1
ATOM 1706 C CA . GLY A 1 212 ? 7.610 -3.683 -10.295 1.00 57.44 212 GLY A CA 1
ATOM 1707 C C . GLY A 1 212 ? 7.757 -4.603 -9.083 1.00 57.44 212 GLY A C 1
ATOM 1708 O O . GLY A 1 212 ? 6.959 -5.510 -8.862 1.00 57.44 212 GLY A O 1
ATOM 1709 N N . LEU A 1 213 ? 8.838 -4.394 -8.329 1.00 55.44 213 LEU A N 1
ATOM 1710 C CA . LEU A 1 213 ? 9.187 -5.225 -7.179 1.00 55.44 213 LEU A CA 1
ATOM 1711 C C . LEU A 1 213 ? 8.334 -4.815 -5.978 1.00 55.44 213 LEU A C 1
ATOM 1713 O O . LEU A 1 213 ? 8.421 -3.687 -5.487 1.00 55.44 213 LEU A O 1
ATOM 1717 N N . LEU A 1 214 ? 7.520 -5.740 -5.487 1.00 58.31 214 LEU A N 1
ATOM 1718 C CA . LEU A 1 214 ? 6.805 -5.547 -4.240 1.00 58.31 214 LEU A CA 1
ATOM 1719 C C . LEU A 1 214 ? 7.726 -5.899 -3.075 1.00 58.31 214 LEU A C 1
ATOM 1721 O O . LEU A 1 214 ? 8.310 -6.977 -3.054 1.00 58.31 214 LEU A O 1
ATOM 1725 N N . VAL A 1 215 ? 7.827 -5.013 -2.090 1.00 57.06 215 VAL A N 1
ATOM 1726 C CA . VAL A 1 215 ? 8.486 -5.311 -0.818 1.00 57.06 215 VAL A CA 1
ATOM 1727 C C . VAL A 1 215 ? 7.415 -5.336 0.255 1.00 57.06 215 VAL A C 1
ATOM 1729 O O . VAL A 1 215 ? 6.701 -4.356 0.443 1.00 57.06 215 VAL A O 1
ATOM 1732 N N . LEU A 1 216 ? 7.279 -6.443 0.976 1.00 52.22 216 LEU A N 1
ATOM 1733 C CA . LEU A 1 216 ? 6.347 -6.487 2.093 1.00 52.22 216 LEU A CA 1
ATOM 1734 C C . LEU A 1 216 ? 6.984 -6.076 3.403 1.00 52.22 216 LEU A C 1
ATOM 1736 O O . LEU A 1 216 ? 8.079 -6.509 3.757 1.00 52.22 216 LEU A O 1
ATOM 1740 N N . TYR A 1 217 ? 6.193 -5.359 4.191 1.00 48.41 217 TYR A N 1
ATOM 1741 C CA . TYR A 1 217 ? 6.465 -5.163 5.600 1.00 48.41 217 TYR A CA 1
ATOM 1742 C C . TYR A 1 217 ? 5.730 -6.234 6.418 1.00 48.41 217 TYR A C 1
ATOM 1744 O O . TYR A 1 217 ? 4.558 -6.073 6.760 1.00 48.41 217 TYR A O 1
ATOM 1752 N N . ARG A 1 218 ? 6.406 -7.342 6.745 1.00 40.03 218 ARG A N 1
ATOM 1753 C CA . ARG A 1 218 ? 5.956 -8.273 7.793 1.00 40.03 218 ARG A CA 1
ATOM 1754 C C . ARG A 1 218 ? 6.932 -8.228 8.966 1.00 40.03 218 ARG A C 1
ATOM 1756 O O . ARG A 1 218 ? 8.016 -8.788 8.900 1.00 40.03 218 ARG A O 1
ATOM 1763 N N . GLY A 1 219 ? 6.497 -7.605 10.060 1.00 37.84 219 GLY A N 1
ATOM 1764 C CA . GLY A 1 219 ? 7.134 -7.750 11.369 1.00 37.84 219 GLY A CA 1
ATOM 1765 C C . GLY A 1 219 ? 8.412 -6.938 11.594 1.00 37.84 219 GLY A C 1
ATOM 1766 O O . GLY A 1 219 ? 8.985 -6.356 10.683 1.00 37.84 219 GLY A O 1
ATOM 1767 N N . LYS A 1 220 ? 8.792 -6.875 12.877 1.00 37.69 220 LYS A N 1
ATOM 1768 C CA . LYS A 1 220 ? 9.826 -6.051 13.533 1.00 37.69 220 LYS A CA 1
ATOM 1769 C C . LYS A 1 220 ? 11.264 -6.365 13.082 1.00 37.69 220 LYS A C 1
ATOM 1771 O O . LYS A 1 220 ? 12.125 -6.636 13.911 1.00 37.69 220 LYS A O 1
ATOM 1776 N N . VAL A 1 221 ? 11.534 -6.323 11.789 1.00 38.09 221 VAL A N 1
ATOM 1777 C CA . VAL A 1 221 ? 12.896 -6.197 11.268 1.00 38.09 221 VAL A CA 1
ATOM 1778 C C . VAL A 1 221 ? 13.136 -4.701 11.130 1.00 38.09 221 VAL A C 1
ATOM 1780 O O . VAL A 1 221 ? 12.259 -3.995 10.647 1.00 38.09 221 VAL A O 1
ATOM 1783 N N . ILE A 1 222 ? 14.234 -4.187 11.677 1.00 42.00 222 ILE A N 1
ATOM 1784 C CA . ILE A 1 222 ? 14.498 -2.751 11.801 1.00 42.00 222 ILE A CA 1
ATOM 1785 C C . ILE A 1 222 ? 15.057 -2.224 10.466 1.00 42.00 222 ILE A C 1
ATOM 1787 O O . ILE A 1 222 ? 16.254 -2.346 10.237 1.00 42.00 222 ILE A O 1
ATOM 1791 N N . PRO A 1 223 ? 14.292 -1.506 9.624 1.00 45.16 223 PRO A N 1
ATOM 1792 C CA . PRO A 1 223 ? 14.723 -0.170 9.281 1.00 45.16 223 PRO A CA 1
ATOM 1793 C C . PRO A 1 223 ? 14.440 0.691 10.516 1.00 45.16 223 PRO A C 1
ATOM 1795 O O . PRO A 1 223 ? 13.464 0.454 11.241 1.00 45.16 223 PRO A O 1
ATOM 1798 N N . SER A 1 224 ? 15.307 1.652 10.818 1.00 49.78 224 SER A N 1
ATOM 1799 C CA . SER A 1 224 ? 15.059 2.680 11.834 1.00 49.78 224 SER A CA 1
ATOM 1800 C C . SER A 1 224 ? 13.575 3.069 11.809 1.00 49.78 224 SER A C 1
ATOM 1802 O O . SER A 1 224 ? 13.077 3.532 10.786 1.00 49.78 224 SER A O 1
ATOM 1804 N N . HIS A 1 225 ? 12.822 2.738 12.868 1.00 60.25 225 HIS A N 1
ATOM 1805 C CA . HIS A 1 225 ? 11.360 2.865 12.886 1.00 60.25 225 HIS A CA 1
ATOM 1806 C C . HIS A 1 225 ? 10.976 4.347 12.945 1.00 60.25 225 HIS A C 1
ATOM 1808 O O . HIS A 1 225 ? 10.586 4.859 13.992 1.00 60.25 225 HIS A O 1
ATOM 1814 N N . LEU A 1 226 ? 11.152 5.043 11.831 1.00 66.69 226 LEU A N 1
ATOM 1815 C CA . LEU A 1 226 ? 10.848 6.448 11.678 1.00 66.69 226 LEU A CA 1
ATOM 1816 C C . LEU A 1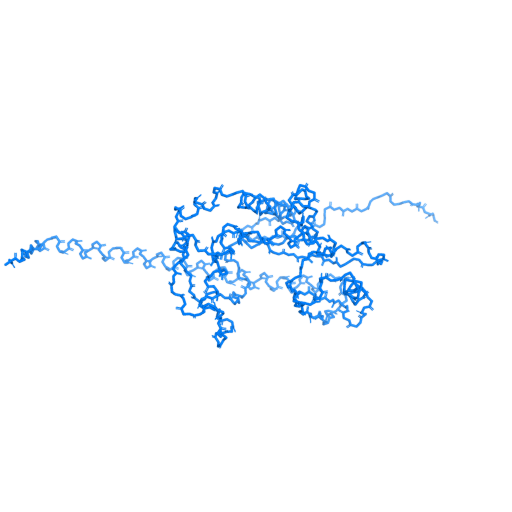 226 ? 9.334 6.612 11.574 1.00 66.69 226 LEU A C 1
ATOM 1818 O O . LEU A 1 226 ? 8.666 5.852 10.869 1.00 66.69 226 LEU A O 1
ATOM 1822 N N . ARG A 1 227 ? 8.812 7.657 12.221 1.00 77.56 227 ARG A N 1
ATOM 1823 C CA . ARG A 1 227 ? 7.413 8.085 12.127 1.00 77.56 227 ARG A CA 1
ATOM 1824 C C . ARG A 1 227 ? 6.433 7.059 12.704 1.00 77.56 227 ARG A C 1
ATOM 1826 O O . ARG A 1 227 ? 5.451 6.684 12.058 1.00 77.56 227 ARG A O 1
ATOM 1833 N N . LYS A 1 228 ? 6.666 6.620 13.939 1.00 83.56 228 LYS A N 1
ATOM 1834 C CA . LYS A 1 228 ? 5.669 5.862 14.701 1.00 83.56 228 LYS A CA 1
ATOM 1835 C C . LYS A 1 228 ? 4.530 6.786 15.093 1.00 83.56 228 LYS A C 1
ATOM 1837 O O . LYS A 1 228 ? 4.752 7.912 15.527 1.00 83.56 228 LYS A O 1
ATOM 1842 N N . THR A 1 229 ? 3.303 6.290 14.980 1.00 82.88 229 THR A N 1
ATOM 1843 C CA . THR A 1 229 ? 2.149 6.948 15.592 1.00 82.88 229 THR A CA 1
ATOM 1844 C C . THR A 1 229 ? 2.316 6.920 17.108 1.00 82.88 229 THR A C 1
ATOM 1846 O O . THR A 1 229 ? 2.457 5.836 17.672 1.00 82.88 229 THR A O 1
ATOM 1849 N N . THR A 1 230 ? 2.298 8.096 17.737 1.00 84.50 230 THR A N 1
ATOM 1850 C CA . THR A 1 230 ? 2.605 8.284 19.165 1.00 84.50 230 THR A CA 1
ATOM 1851 C C . THR A 1 230 ? 1.740 7.406 20.064 1.00 84.50 230 THR A C 1
ATOM 1853 O O . THR A 1 230 ? 2.239 6.733 20.959 1.00 84.50 230 THR A O 1
ATOM 1856 N N . GLU A 1 231 ? 0.439 7.366 19.780 1.00 87.62 231 GLU A N 1
ATOM 1857 C CA . GLU A 1 231 ? -0.531 6.584 20.536 1.00 87.62 231 GLU A CA 1
ATOM 1858 C C . GLU A 1 231 ? -1.409 5.786 19.577 1.00 87.62 231 GLU A C 1
ATOM 1860 O O . GLU A 1 231 ? -1.954 6.325 18.614 1.00 87.62 231 GLU A O 1
ATOM 1865 N N . LYS A 1 232 ? -1.554 4.485 19.834 1.00 89.81 232 LYS A N 1
ATOM 1866 C CA . LYS A 1 232 ? -2.398 3.590 19.041 1.00 89.81 232 LYS A CA 1
ATOM 1867 C C . LYS A 1 232 ? -3.008 2.537 19.951 1.00 89.81 232 LYS A C 1
ATOM 1869 O O . LYS A 1 232 ? -2.279 1.856 20.667 1.00 89.81 232 LYS A O 1
ATOM 1874 N N . LYS A 1 233 ? -4.326 2.361 19.873 1.00 91.62 233 LYS A N 1
ATOM 1875 C CA . LYS A 1 233 ? -5.020 1.243 20.523 1.00 91.62 233 LYS A CA 1
ATOM 1876 C C . LYS A 1 233 ? -5.338 0.179 19.465 1.00 91.62 233 LYS A C 1
ATOM 1878 O O . LYS A 1 233 ? -5.774 0.550 18.373 1.00 91.62 233 LYS A O 1
ATOM 1883 N N . PRO A 1 234 ? -5.057 -1.110 19.718 1.00 93.31 234 PRO A N 1
ATOM 1884 C CA . PRO A 1 234 ? -5.458 -2.169 18.800 1.00 93.31 234 PRO A CA 1
ATOM 1885 C C . PRO A 1 234 ? -6.994 -2.266 18.763 1.00 93.31 234 PRO A C 1
ATOM 1887 O O . PRO A 1 234 ? -7.614 -2.139 19.819 1.00 93.31 234 PRO A O 1
ATOM 1890 N N . PRO A 1 235 ? -7.606 -2.475 17.583 1.00 95.94 235 PRO A N 1
ATOM 1891 C CA . PRO A 1 235 ? -9.051 -2.639 17.475 1.00 95.94 235 PRO A CA 1
ATOM 1892 C C . PRO A 1 235 ? -9.506 -3.955 18.116 1.00 95.94 235 PRO A C 1
ATOM 1894 O O . PRO A 1 235 ? -8.768 -4.944 18.147 1.00 95.94 235 PRO A O 1
ATOM 1897 N N . THR A 1 236 ? -10.745 -3.981 18.595 1.00 97.69 236 THR A N 1
ATOM 1898 C CA . THR A 1 236 ? -11.388 -5.193 19.115 1.00 97.69 236 THR A CA 1
ATOM 1899 C C . THR A 1 236 ? -11.691 -6.190 17.995 1.00 97.69 236 THR A C 1
ATOM 1901 O O . THR A 1 236 ? -11.855 -5.827 16.826 1.00 97.69 236 THR A O 1
ATOM 1904 N N . LYS A 1 237 ? -11.816 -7.474 18.354 1.00 97.38 237 LYS A N 1
ATOM 1905 C CA . LYS A 1 237 ? -12.208 -8.530 17.404 1.00 97.38 237 LYS A CA 1
ATOM 1906 C C . LYS A 1 237 ? -13.576 -8.260 16.773 1.00 97.38 237 LYS A C 1
ATOM 1908 O O . LYS A 1 237 ? -13.765 -8.549 15.595 1.00 97.38 237 LYS A O 1
ATOM 1913 N N . GLU A 1 238 ? -14.501 -7.679 17.532 1.00 97.38 238 GLU A N 1
ATOM 1914 C CA . GLU A 1 238 ? -15.833 -7.294 17.056 1.00 97.38 238 GLU A CA 1
ATOM 1915 C C . GLU A 1 238 ? -15.743 -6.217 15.970 1.00 97.38 238 GLU A C 1
ATOM 1917 O O . GLU A 1 238 ? -16.290 -6.391 14.881 1.00 97.38 238 GLU A O 1
ATOM 1922 N N . THR A 1 239 ? -14.968 -5.155 16.214 1.00 97.69 239 THR A N 1
ATOM 1923 C CA . THR A 1 239 ? -14.698 -4.100 15.226 1.00 97.69 239 THR A CA 1
ATOM 1924 C C . THR A 1 239 ? -14.060 -4.652 13.956 1.00 97.69 239 THR A C 1
ATOM 1926 O O . THR A 1 239 ? -14.489 -4.305 12.854 1.00 97.69 239 THR A O 1
ATOM 1929 N N . ILE A 1 240 ? -13.055 -5.527 14.089 1.00 97.88 240 ILE A N 1
ATOM 1930 C CA . ILE A 1 240 ? -12.408 -6.173 12.938 1.00 97.88 240 ILE A CA 1
ATOM 1931 C C . ILE A 1 240 ? -13.447 -6.967 12.143 1.00 97.88 240 ILE A C 1
ATOM 1933 O O . ILE A 1 240 ? -13.595 -6.741 10.946 1.00 97.88 240 ILE A O 1
ATOM 1937 N N . THR A 1 241 ? -14.214 -7.829 12.811 1.00 97.62 241 THR A N 1
ATOM 1938 C CA . THR A 1 241 ? -15.228 -8.679 12.165 1.00 97.62 241 THR A CA 1
ATOM 1939 C C . THR A 1 241 ? -16.272 -7.837 11.430 1.00 97.62 241 THR A C 1
ATOM 1941 O O . THR A 1 241 ? -16.635 -8.148 10.298 1.00 97.62 241 THR A O 1
ATOM 1944 N N . LYS A 1 242 ? -16.708 -6.719 12.024 1.00 97.25 242 LYS A N 1
ATOM 1945 C CA . LYS A 1 242 ? -17.641 -5.780 11.390 1.00 97.25 242 LYS A CA 1
ATOM 1946 C C . LYS A 1 242 ? -17.063 -5.159 10.114 1.00 97.25 242 LYS A C 1
ATOM 1948 O O . LYS A 1 242 ? -17.761 -5.069 9.109 1.00 97.25 242 LYS A O 1
ATOM 1953 N N . LEU A 1 243 ? -15.791 -4.755 10.115 1.00 97.19 243 LEU A N 1
ATOM 1954 C CA . LEU A 1 243 ? -15.135 -4.219 8.913 1.00 97.19 243 LEU A CA 1
ATOM 1955 C C . LEU A 1 243 ? -14.943 -5.293 7.832 1.00 97.19 243 LEU A C 1
ATOM 1957 O O . LEU A 1 243 ? -15.132 -5.007 6.646 1.00 97.19 243 LEU A O 1
ATOM 1961 N N . GLN A 1 244 ? -14.639 -6.527 8.242 1.00 97.62 244 GLN A N 1
ATOM 1962 C CA . GLN A 1 244 ? -14.443 -7.673 7.350 1.00 97.62 244 GLN A CA 1
ATOM 1963 C C . GLN A 1 244 ? -15.706 -8.084 6.581 1.00 97.62 244 GLN A C 1
ATOM 1965 O O . GLN A 1 244 ? -15.632 -8.718 5.527 1.00 97.62 244 GLN A O 1
ATOM 1970 N N . GLN A 1 245 ? -16.885 -7.694 7.063 1.00 96.94 245 GLN A N 1
ATOM 1971 C CA . GLN A 1 245 ? -18.141 -7.935 6.354 1.00 96.94 245 GLN A CA 1
ATOM 1972 C C . GLN A 1 245 ? -18.276 -7.080 5.082 1.00 96.94 245 GLN A C 1
ATOM 1974 O O . GLN A 1 245 ? -18.999 -7.472 4.163 1.00 96.94 245 GLN A O 1
ATOM 1979 N N . SER A 1 246 ? -17.572 -5.946 4.989 1.00 96.25 246 SER A N 1
ATOM 1980 C CA . SER A 1 246 ? -17.678 -5.030 3.847 1.00 96.25 246 SER A CA 1
ATOM 1981 C C . SER A 1 246 ? -17.034 -5.585 2.567 1.00 96.25 246 SER A C 1
ATOM 1983 O O . SER A 1 246 ? -15.980 -6.221 2.604 1.00 96.25 246 SER A O 1
ATOM 1985 N N . ALA A 1 247 ? -17.637 -5.300 1.407 1.00 93.31 247 ALA A N 1
ATOM 1986 C CA . ALA A 1 247 ? -17.075 -5.675 0.103 1.00 93.31 247 ALA A CA 1
ATOM 1987 C C . ALA A 1 247 ? -15.724 -4.989 -0.169 1.00 93.31 247 ALA A C 1
ATOM 1989 O O . ALA A 1 247 ? -14.808 -5.611 -0.700 1.00 93.31 247 ALA A O 1
ATOM 1990 N N . ILE A 1 248 ? -15.576 -3.736 0.271 1.00 91.50 248 ILE A N 1
ATOM 1991 C CA . ILE A 1 248 ? -14.341 -2.956 0.123 1.00 91.50 248 ILE A CA 1
ATOM 1992 C C . ILE A 1 248 ? -13.183 -3.623 0.866 1.00 91.50 248 ILE A C 1
ATOM 1994 O O . ILE A 1 248 ? -12.098 -3.754 0.302 1.00 91.50 248 ILE A O 1
ATOM 1998 N N . TRP A 1 249 ? -13.412 -4.083 2.104 1.00 95.88 249 TRP A N 1
ATOM 1999 C CA . TRP A 1 249 ? -12.393 -4.837 2.830 1.00 95.88 249 TRP A CA 1
ATOM 2000 C C . TRP A 1 249 ? -12.010 -6.111 2.083 1.00 95.88 249 TRP A C 1
ATOM 2002 O O . TRP A 1 249 ? -10.822 -6.361 1.925 1.00 95.88 249 TRP A O 1
ATOM 2012 N N . LYS A 1 250 ? -12.988 -6.890 1.597 1.00 94.12 250 LYS A N 1
ATOM 2013 C CA . LYS A 1 250 ? -12.715 -8.146 0.879 1.00 94.12 250 LYS A CA 1
ATOM 2014 C C . LYS A 1 250 ? -11.806 -7.913 -0.326 1.00 94.12 250 LYS A C 1
ATOM 2016 O O . LYS A 1 250 ? -10.811 -8.612 -0.458 1.00 94.12 250 LYS A O 1
ATOM 2021 N N . MET A 1 251 ? -12.097 -6.892 -1.134 1.00 88.00 251 MET A N 1
ATOM 2022 C CA . MET A 1 251 ? -11.274 -6.538 -2.295 1.00 88.00 251 MET A CA 1
ATOM 2023 C C . MET A 1 251 ? -9.863 -6.079 -1.901 1.00 88.00 251 MET A C 1
ATOM 2025 O O . MET A 1 251 ? -8.878 -6.585 -2.429 1.00 88.00 251 MET A O 1
ATOM 2029 N N . GLU A 1 252 ? -9.738 -5.138 -0.959 1.00 88.38 252 GLU A N 1
ATOM 2030 C CA . GLU A 1 252 ? -8.428 -4.649 -0.492 1.00 88.38 252 GLU A CA 1
ATOM 2031 C C . GLU A 1 252 ? -7.600 -5.750 0.185 1.00 88.38 252 GLU A C 1
ATOM 2033 O O . GLU A 1 252 ? -6.375 -5.773 0.058 1.00 88.38 252 GLU A O 1
ATOM 2038 N N . ASN A 1 253 ? -8.257 -6.674 0.888 1.00 93.62 253 ASN A N 1
ATOM 2039 C CA . ASN A 1 253 ? -7.606 -7.811 1.521 1.00 93.62 253 ASN A CA 1
ATOM 2040 C C . ASN A 1 253 ? -7.160 -8.849 0.489 1.00 93.62 253 ASN A C 1
ATOM 2042 O O . ASN A 1 253 ? -6.042 -9.335 0.582 1.00 93.62 253 ASN A O 1
ATOM 2046 N N . GLU A 1 254 ? -7.987 -9.154 -0.512 1.00 89.31 254 GLU A N 1
ATOM 2047 C CA . GLU A 1 254 ? -7.601 -10.015 -1.637 1.00 89.31 254 GLU A CA 1
ATOM 2048 C C . GLU A 1 254 ? -6.369 -9.452 -2.359 1.00 89.31 254 GLU A C 1
ATOM 2050 O O . GLU A 1 254 ? -5.407 -10.180 -2.595 1.00 89.31 254 GLU A O 1
ATOM 2055 N N . PHE A 1 255 ? -6.338 -8.139 -2.615 1.00 86.69 255 PHE A N 1
ATOM 2056 C CA . PHE A 1 255 ? -5.159 -7.474 -3.172 1.00 86.69 255 PHE A CA 1
ATOM 2057 C C . PHE A 1 255 ? -3.930 -7.596 -2.259 1.00 86.69 255 PHE A C 1
ATOM 2059 O O . PHE A 1 255 ? -2.837 -7.892 -2.742 1.00 86.69 255 PHE A O 1
ATOM 2066 N N . TYR A 1 256 ? -4.088 -7.374 -0.950 1.00 88.94 256 TYR A N 1
ATOM 2067 C CA . TYR A 1 256 ? -2.997 -7.510 0.017 1.00 88.94 256 TYR A CA 1
ATOM 2068 C C . TYR A 1 256 ? -2.440 -8.938 0.067 1.00 88.94 256 TYR A C 1
ATOM 2070 O O . TYR A 1 256 ? -1.222 -9.103 0.024 1.00 88.94 256 TYR A O 1
ATOM 2078 N N . GLU A 1 257 ? -3.304 -9.953 0.126 1.00 88.44 257 GLU A N 1
ATOM 2079 C CA . GLU A 1 257 ? -2.907 -11.364 0.156 1.00 88.44 257 GLU A CA 1
ATOM 2080 C C . GLU A 1 257 ? -2.234 -11.785 -1.153 1.00 88.44 257 GLU A C 1
ATOM 2082 O O . GLU A 1 257 ? -1.175 -12.405 -1.115 1.00 88.44 257 GLU A O 1
ATOM 2087 N N . PHE A 1 258 ? -2.761 -11.359 -2.307 1.00 85.50 258 PHE A N 1
ATOM 2088 C CA . PHE A 1 258 ? -2.113 -11.585 -3.601 1.00 85.50 258 PHE A CA 1
ATOM 2089 C C . PHE A 1 258 ? -0.707 -10.976 -3.634 1.00 85.50 258 PHE A C 1
ATOM 2091 O O . PHE A 1 258 ? 0.272 -11.643 -3.965 1.00 85.50 258 PHE A O 1
ATOM 2098 N N . ALA A 1 259 ? -0.587 -9.706 -3.248 1.00 83.62 259 ALA A N 1
ATOM 2099 C CA . ALA A 1 259 ? 0.690 -9.012 -3.174 1.00 83.62 259 ALA A CA 1
ATOM 2100 C C . ALA A 1 259 ? 1.653 -9.762 -2.227 1.00 83.62 259 ALA A C 1
ATOM 2102 O O . ALA A 1 259 ? 2.827 -9.986 -2.538 1.00 83.62 259 ALA A O 1
ATOM 2103 N N . LEU A 1 260 ? 1.139 -10.227 -1.092 1.00 84.12 260 LEU A N 1
ATOM 2104 C CA . LEU A 1 260 ? 1.902 -10.974 -0.111 1.00 84.12 260 LEU A CA 1
ATOM 2105 C C . LEU A 1 260 ? 2.425 -12.313 -0.639 1.00 84.12 260 LEU A C 1
ATOM 2107 O O . LEU A 1 260 ? 3.616 -12.602 -0.489 1.00 84.12 260 LEU A O 1
ATOM 2111 N N . GLU A 1 261 ? 1.567 -13.089 -1.285 1.00 84.88 261 GLU A N 1
ATOM 2112 C CA . GLU A 1 261 ? 1.920 -14.352 -1.923 1.00 84.88 261 GLU A CA 1
ATOM 2113 C C . GLU A 1 261 ? 3.017 -14.146 -2.975 1.00 84.88 261 GLU A C 1
ATOM 2115 O O . GLU A 1 261 ? 4.028 -14.848 -2.953 1.00 84.88 261 GLU A O 1
ATOM 2120 N N . GLN A 1 262 ? 2.892 -13.121 -3.828 1.00 82.19 262 GLN A N 1
ATOM 2121 C CA . GLN A 1 262 ? 3.906 -12.800 -4.840 1.00 82.19 262 GLN A CA 1
ATOM 2122 C C . GLN A 1 262 ? 5.271 -12.478 -4.219 1.00 82.19 262 GLN A C 1
ATOM 2124 O O . GLN A 1 262 ? 6.306 -12.955 -4.686 1.00 82.19 262 GLN A O 1
ATOM 2129 N N . PHE A 1 263 ? 5.305 -11.703 -3.135 1.00 82.56 263 PHE A N 1
ATOM 2130 C CA . PHE A 1 263 ? 6.561 -11.421 -2.436 1.00 82.56 263 PHE A CA 1
ATOM 2131 C C . PHE A 1 263 ? 7.156 -12.672 -1.786 1.00 82.56 263 PHE A C 1
ATOM 2133 O O . PHE A 1 263 ? 8.367 -12.884 -1.858 1.00 82.56 263 PHE A O 1
ATOM 2140 N N . GLN A 1 264 ? 6.331 -13.509 -1.152 1.00 84.00 264 GLN A N 1
ATOM 2141 C CA . GLN A 1 264 ? 6.794 -14.764 -0.561 1.00 84.00 264 GLN A CA 1
ATOM 2142 C C . GLN A 1 264 ? 7.346 -15.710 -1.625 1.00 84.00 264 GLN A C 1
ATOM 2144 O O . GLN A 1 264 ? 8.394 -16.313 -1.396 1.00 84.00 264 GLN A O 1
ATOM 2149 N N . PHE A 1 265 ? 6.692 -15.779 -2.786 1.00 85.44 265 PHE A N 1
ATOM 2150 C CA . PHE A 1 265 ? 7.157 -16.522 -3.948 1.00 85.44 265 PHE A CA 1
ATOM 2151 C C . PHE A 1 265 ? 8.536 -16.028 -4.398 1.00 85.44 265 PHE A C 1
ATOM 2153 O O . PHE A 1 265 ? 9.474 -16.820 -4.442 1.00 85.44 265 PHE A O 1
ATOM 2160 N N . VAL A 1 266 ? 8.704 -14.724 -4.648 1.00 82.62 266 VAL A N 1
ATOM 2161 C CA . VAL A 1 266 ? 10.001 -14.152 -5.058 1.00 82.62 266 VAL A CA 1
ATOM 2162 C C . VAL A 1 266 ? 11.075 -14.417 -4.006 1.00 82.62 266 VAL A C 1
ATOM 2164 O O . VAL A 1 266 ? 12.166 -14.862 -4.347 1.00 82.62 266 VAL A O 1
ATOM 2167 N N . ARG A 1 267 ? 10.766 -14.211 -2.720 1.00 83.81 267 ARG A N 1
ATOM 2168 C CA . ARG A 1 267 ? 11.699 -14.480 -1.620 1.00 83.81 267 ARG A CA 1
ATOM 2169 C C . ARG A 1 267 ? 12.137 -15.945 -1.610 1.00 83.81 267 ARG A C 1
ATOM 2171 O O . ARG A 1 267 ? 13.332 -16.208 -1.559 1.00 83.81 267 ARG A O 1
ATOM 2178 N N . ALA A 1 268 ? 11.199 -16.886 -1.704 1.00 86.50 268 ALA A N 1
ATOM 2179 C CA . ALA A 1 268 ? 11.499 -18.319 -1.704 1.00 86.50 268 ALA A CA 1
ATOM 2180 C C . ALA A 1 268 ? 12.403 -18.750 -2.875 1.00 86.50 268 ALA A C 1
ATOM 2182 O O . ALA A 1 268 ? 13.159 -19.706 -2.740 1.00 86.50 268 ALA A O 1
ATOM 2183 N N . HIS A 1 269 ? 12.357 -18.028 -3.999 1.00 86.56 269 HIS A N 1
ATOM 2184 C CA . HIS A 1 269 ? 13.182 -18.293 -5.182 1.00 86.56 269 HIS A CA 1
ATOM 2185 C C . HIS A 1 269 ? 14.455 -17.439 -5.259 1.00 86.56 269 HIS A C 1
ATOM 2187 O O . HIS A 1 269 ? 15.248 -17.635 -6.177 1.00 86.56 269 HIS A O 1
ATOM 2193 N N . ALA A 1 270 ? 14.659 -16.498 -4.332 1.00 83.69 270 ALA A N 1
ATOM 2194 C CA . ALA A 1 270 ? 15.797 -15.577 -4.336 1.00 83.69 270 ALA A CA 1
ATOM 2195 C C . ALA A 1 270 ? 16.753 -15.779 -3.154 1.00 83.69 270 ALA A C 1
ATOM 2197 O O . ALA A 1 270 ? 17.921 -15.411 -3.263 1.00 83.69 270 ALA A O 1
ATOM 2198 N N . VAL A 1 271 ? 16.292 -16.348 -2.034 1.00 86.69 271 VAL A N 1
ATOM 2199 C CA . VAL A 1 271 ? 17.119 -16.553 -0.834 1.00 86.69 271 VAL A CA 1
ATOM 2200 C C . VAL A 1 271 ? 17.027 -17.980 -0.289 1.00 86.69 271 VAL A C 1
ATOM 2202 O O . VAL A 1 271 ? 16.018 -18.660 -0.461 1.00 86.69 271 VAL A O 1
ATOM 2205 N N . ARG A 1 272 ? 18.077 -18.428 0.405 1.00 85.56 272 ARG A N 1
ATOM 2206 C CA . ARG A 1 272 ? 18.102 -19.640 1.237 1.00 85.56 272 ARG A CA 1
ATOM 2207 C C . ARG A 1 272 ? 18.267 -19.264 2.697 1.00 85.56 272 ARG A C 1
ATOM 2209 O O . ARG A 1 272 ? 19.036 -18.366 3.017 1.00 85.56 272 ARG A O 1
ATOM 2216 N N . GLU A 1 273 ? 17.583 -19.991 3.566 1.00 85.81 273 GLU A N 1
ATOM 2217 C CA . GLU A 1 273 ? 17.755 -19.868 5.008 1.00 85.81 273 GLU A CA 1
ATOM 2218 C C . GLU A 1 273 ? 18.781 -20.894 5.493 1.00 85.81 273 GLU A C 1
ATOM 2220 O O . GLU A 1 273 ? 18.668 -22.085 5.193 1.00 85.81 273 GLU A O 1
ATOM 2225 N N . LYS A 1 274 ? 19.795 -20.429 6.220 1.00 83.19 274 LYS A N 1
ATOM 2226 C CA . LYS A 1 274 ? 20.783 -21.275 6.890 1.00 83.19 274 LYS A CA 1
ATOM 2227 C C . LYS A 1 274 ? 21.085 -20.657 8.252 1.00 83.19 274 LYS A C 1
ATOM 2229 O O . LYS A 1 274 ? 21.338 -19.463 8.335 1.00 83.19 274 LYS A O 1
ATOM 2234 N N . ASP A 1 275 ? 20.996 -21.455 9.314 1.00 85.12 275 ASP A N 1
ATOM 2235 C CA . ASP A 1 275 ? 21.258 -21.025 10.698 1.00 85.12 275 ASP A CA 1
ATOM 2236 C C . ASP A 1 275 ? 20.414 -19.813 11.167 1.00 85.12 275 ASP A C 1
ATOM 2238 O O . ASP A 1 275 ? 20.813 -19.059 12.051 1.00 85.12 275 ASP A O 1
ATOM 2242 N N . GLY A 1 276 ? 19.216 -19.636 10.593 1.00 81.88 276 GLY A N 1
ATOM 2243 C CA . GLY A 1 276 ? 18.315 -18.511 10.883 1.00 81.88 276 GLY A CA 1
ATOM 2244 C C . GLY A 1 276 ? 18.651 -17.212 10.137 1.00 81.88 276 GLY A C 1
ATOM 2245 O O . GLY A 1 276 ? 17.976 -16.202 10.341 1.00 81.88 276 GLY A O 1
ATOM 2246 N N . GLU A 1 277 ? 19.654 -17.231 9.257 1.00 80.56 277 GLU A N 1
ATOM 2247 C CA . GLU A 1 277 ? 20.022 -16.119 8.382 1.00 80.56 277 GLU A CA 1
ATOM 2248 C C . GLU A 1 277 ? 19.623 -16.386 6.927 1.00 80.56 277 GLU A C 1
ATOM 2250 O O . GLU A 1 277 ? 19.610 -17.525 6.453 1.00 80.56 277 GLU A O 1
ATOM 2255 N N . LEU A 1 278 ? 19.284 -15.314 6.205 1.00 78.69 278 LEU A N 1
ATOM 2256 C CA . LEU A 1 278 ? 18.891 -15.372 4.798 1.00 78.69 278 LEU A CA 1
ATOM 2257 C C . LEU A 1 278 ? 20.074 -15.005 3.897 1.00 78.69 278 LEU A C 1
ATOM 2259 O O . LEU A 1 278 ? 20.594 -13.895 3.973 1.00 78.69 278 LEU A O 1
ATOM 2263 N N . TYR A 1 279 ? 20.424 -15.905 2.983 1.00 82.31 279 TYR A N 1
ATOM 2264 C CA . TYR A 1 279 ? 21.490 -15.728 1.998 1.00 82.31 279 TYR A CA 1
ATOM 2265 C C . TYR A 1 279 ? 20.907 -15.656 0.590 1.00 82.31 279 TYR A C 1
ATOM 2267 O O . TYR A 1 279 ? 20.083 -16.491 0.217 1.00 82.31 279 TYR A O 1
ATOM 2275 N N . VAL A 1 280 ? 21.342 -14.684 -0.213 1.00 85.94 280 VAL A N 1
ATOM 2276 C CA . VAL A 1 280 ? 20.919 -14.566 -1.616 1.00 85.94 280 VAL A CA 1
ATOM 2277 C C . VAL A 1 280 ? 21.476 -15.736 -2.423 1.00 85.94 280 VAL A C 1
ATOM 2279 O O . VAL A 1 280 ? 22.643 -16.106 -2.291 1.00 85.94 280 VAL A O 1
ATOM 2282 N N . LEU A 1 281 ? 20.624 -16.344 -3.245 1.00 85.50 281 LEU A N 1
ATOM 2283 C CA . LEU A 1 281 ? 21.012 -17.429 -4.133 1.00 85.50 281 LEU A CA 1
ATOM 2284 C C . LEU A 1 281 ? 22.023 -16.941 -5.171 1.00 85.50 281 LEU A C 1
ATOM 2286 O O . LEU A 1 281 ? 21.819 -15.918 -5.821 1.00 85.50 281 LEU A O 1
ATOM 2290 N N . ALA A 1 282 ? 23.092 -17.716 -5.358 1.00 87.38 282 ALA A N 1
ATOM 2291 C CA . ALA A 1 282 ? 24.017 -17.503 -6.460 1.00 87.38 282 ALA A CA 1
ATOM 2292 C C . ALA A 1 282 ? 23.304 -17.686 -7.808 1.00 87.38 282 ALA A C 1
ATOM 2294 O O . ALA A 1 282 ? 22.310 -18.414 -7.915 1.00 87.38 282 ALA A O 1
ATOM 2295 N N . GLN A 1 283 ? 23.843 -17.047 -8.844 1.00 88.31 283 GLN A N 1
ATOM 2296 C CA . GLN A 1 283 ? 23.343 -17.176 -10.205 1.00 88.31 283 GLN A CA 1
ATOM 2297 C C . GLN A 1 283 ? 23.271 -18.657 -10.616 1.00 88.31 283 GLN A C 1
ATOM 2299 O O . GLN A 1 283 ? 24.272 -19.370 -10.609 1.00 88.31 283 GLN A O 1
ATOM 2304 N N . SER A 1 284 ? 22.073 -19.112 -10.981 1.00 87.75 284 SER A N 1
ATOM 2305 C CA . SER A 1 284 ? 21.782 -20.511 -11.322 1.00 87.75 284 SER A CA 1
ATOM 2306 C C . SER A 1 284 ? 21.683 -20.773 -12.828 1.00 87.75 284 SER A C 1
ATOM 2308 O O . SER A 1 284 ? 21.262 -21.852 -13.239 1.00 87.75 284 SER A O 1
ATOM 2310 N N . PHE A 1 285 ? 22.058 -19.801 -13.661 1.00 91.88 285 PHE A N 1
ATOM 2311 C CA . PHE A 1 285 ? 22.014 -19.908 -15.117 1.00 91.88 285 PHE A CA 1
ATOM 2312 C C . PHE A 1 285 ? 23.327 -19.434 -15.741 1.00 91.88 285 PHE A C 1
ATOM 2314 O O . PHE A 1 285 ? 23.945 -18.481 -15.271 1.00 91.88 285 PHE A O 1
ATOM 2321 N N . PHE A 1 286 ? 23.722 -20.069 -16.839 1.00 94.38 286 PHE A N 1
ATOM 2322 C CA . PHE A 1 286 ? 24.843 -19.656 -17.677 1.00 94.38 286 PHE A CA 1
ATOM 2323 C C . PHE A 1 286 ? 24.473 -19.861 -19.148 1.00 94.38 286 PHE A C 1
ATOM 2325 O O . PHE A 1 286 ? 23.567 -20.630 -19.470 1.00 94.38 286 PHE A O 1
ATOM 2332 N N . TYR A 1 287 ? 25.151 -19.148 -20.044 1.00 93.44 287 TYR A N 1
ATOM 2333 C CA . TYR A 1 287 ? 24.935 -19.293 -21.479 1.00 93.44 287 TYR A CA 1
ATOM 2334 C C . TYR A 1 287 ? 25.813 -20.420 -22.022 1.00 93.44 287 TYR A C 1
ATOM 2336 O O . TYR A 1 287 ? 27.017 -20.452 -21.776 1.00 93.44 287 TYR A O 1
ATOM 2344 N N . GLU A 1 288 ? 25.224 -21.317 -22.803 1.00 93.56 288 GLU A N 1
ATOM 2345 C CA . GLU A 1 288 ? 25.942 -22.349 -23.547 1.00 93.56 288 GLU A CA 1
ATOM 2346 C C . GLU A 1 288 ? 25.596 -22.275 -25.036 1.00 93.56 288 GLU A C 1
ATOM 2348 O O . GLU A 1 288 ? 24.612 -21.646 -25.421 1.00 93.56 288 GLU A O 1
ATOM 2353 N N . LYS A 1 289 ? 26.404 -22.929 -25.884 1.00 92.06 289 LYS A N 1
ATOM 2354 C CA . LYS A 1 289 ? 26.119 -23.081 -27.325 1.00 92.06 289 LYS A CA 1
ATOM 2355 C C . LYS A 1 289 ? 25.870 -21.743 -28.049 1.00 92.06 289 LYS A C 1
ATOM 2357 O O . LYS A 1 289 ? 24.999 -21.647 -28.908 1.00 92.06 289 LYS A O 1
ATOM 2362 N N . ILE A 1 290 ? 26.656 -20.717 -27.723 1.00 91.50 290 ILE A N 1
ATOM 2363 C CA . ILE A 1 290 ? 26.658 -19.445 -28.456 1.00 91.50 290 ILE A CA 1
ATOM 2364 C C . ILE A 1 290 ? 27.346 -19.672 -29.815 1.00 91.50 290 ILE A C 1
ATOM 2366 O O . ILE A 1 290 ? 28.472 -20.168 -29.866 1.00 91.50 290 ILE A O 1
ATOM 2370 N N . TYR A 1 291 ? 26.660 -19.332 -30.907 1.00 91.81 291 TYR A N 1
ATOM 2371 C CA . TYR A 1 291 ? 27.094 -19.531 -32.296 1.00 91.81 291 TYR A CA 1
ATOM 2372 C C . TYR A 1 291 ? 26.918 -18.235 -33.116 1.00 91.81 291 TYR A C 1
ATOM 2374 O O . TYR A 1 291 ? 26.090 -17.402 -32.739 1.00 91.81 291 TYR A O 1
ATOM 2382 N N . PRO A 1 292 ? 27.640 -18.070 -34.245 1.00 71.62 292 PRO A N 1
ATOM 2383 C CA . PRO A 1 292 ? 28.528 -19.053 -34.866 1.00 71.62 292 PRO A CA 1
ATOM 2384 C C . PRO A 1 292 ? 29.916 -19.058 -34.227 1.00 71.62 292 PRO A C 1
ATOM 2386 O O . PRO A 1 292 ? 30.497 -18.014 -33.946 1.00 71.62 292 PRO A O 1
ATOM 2389 N N . LYS A 1 293 ? 30.466 -20.254 -34.016 1.00 79.06 293 LYS A N 1
ATOM 2390 C CA . LYS A 1 293 ? 31.884 -20.409 -33.699 1.00 79.06 293 LYS A CA 1
ATOM 2391 C C . LYS A 1 293 ? 32.646 -20.109 -34.991 1.00 79.06 293 LYS A C 1
ATOM 2393 O O . LYS A 1 293 ? 32.675 -20.955 -35.879 1.00 79.06 293 LYS A O 1
ATOM 2398 N N . ALA A 1 294 ? 33.134 -18.880 -35.138 1.00 75.25 294 ALA A N 1
ATOM 2399 C CA . ALA A 1 294 ? 34.031 -18.504 -36.224 1.00 75.25 294 ALA A CA 1
ATOM 2400 C C . ALA A 1 294 ? 35.449 -18.977 -35.871 1.00 75.25 294 ALA A C 1
ATOM 2402 O O . ALA A 1 294 ? 35.889 -18.758 -34.740 1.00 75.25 294 ALA A O 1
ATOM 2403 N N . ASN A 1 295 ? 36.090 -19.673 -36.816 1.00 61.62 295 ASN A N 1
ATOM 2404 C CA . ASN A 1 295 ? 37.494 -20.092 -36.741 1.00 61.62 295 ASN A CA 1
ATOM 2405 C C . ASN A 1 295 ? 38.438 -18.890 -36.688 1.00 61.62 295 ASN A C 1
ATOM 2407 O O . ASN A 1 295 ? 38.147 -17.899 -37.397 1.00 61.62 295 ASN A O 1
#

Radius of gyration: 26.56 Å; chains: 1; bounding box: 62×43×94 Å

Sequence (295 aa):
MGLLRSTMPPKIQLLAVLAFGVAMLLIENQIQRLDESRAKLGKISSDMRETIESAVTSEPMFPSATRLTSKYLNSSFLLTHKSSHVRFVRNVTSWRERKPGFYHGHVAYLDFSKYGVKGKPLYINVVRDPIERLVSYYYFLRFGDDYRPGLRRRKQGDKKSFDECVSSGGSDCAPEKLWLQIPFFCCSFSSDSHQDEGLECERKSKRCQIPGLLVLYRGKVIPSHLRKTTEKKPPTKETITKLQQSAIWKMENEFYEFALEQFQFVRAHAVREKDGELYVLAQSFFYEKIYPKAN

Foldseek 3Di:
DDDPPPPPDPVVVVVVVVVVVVVVVVVVVVVVVVVVVVVVLVVVLVVVVVVVVVVVVPDPPDPDCDPQAEDEDEDPPQAQDPVSLLVVLCCVQVVPVNPVYDYDYLAADDDSVVNPGPDDDADEDEDDQLQVVLQQVLLCQAQNWPQCRVDNHPNHPPPQALQNCLVVVHPSNHLVSSPDPLCRQQPRNDNPDDPCRVVVSVVCLVVRDRGHDYDYDDDDDDPPPGTGRPDGDDDDPVSVVVSCVDPSSVSSNVVVVVSVVVNVVVQVVQWDDDPNDTDGDDDPDDDDDDDDPDD

pLDDT: mean 76.06, std 18.81, range [33.56, 97.94]

Secondary structure (DSSP, 8-state):
---------HHHHHHHHHHHHHHHHHHHHHHHHHHHHHHHHHHHHHHHHHHHHHHHHH-TTS-TT--PEEEEE-HHHHSSSHHHHHHHHHHHHH-GGG-SEEEEES-----GGGGT-S-PPPPEEEE--HHHHHHHHHHHHHH-BSSSTTS--TTTT----HHHHHHTT-TTSSGGGTTTHHHHHH-----S-TTSHHHHHHHHGGG----SEEEE--S---S---S-BS--PPPPHHHHHHHHTSHHHHHHHHHHHHHHHHHHHHHHHHEEEETTEEEEPPP-------S----